Protein AF-A0A2V2X1D8-F1 (afdb_monomer)

Structure (mmCIF, N/CA/C/O backbone):
data_AF-A0A2V2X1D8-F1
#
_entry.id   AF-A0A2V2X1D8-F1
#
loop_
_atom_site.group_PDB
_atom_site.id
_atom_site.type_symbol
_atom_site.label_atom_id
_atom_site.label_alt_id
_atom_site.label_comp_id
_atom_site.label_asym_id
_atom_site.label_entity_id
_atom_site.label_seq_id
_atom_site.pdbx_PDB_ins_code
_atom_site.Cartn_x
_atom_site.Cartn_y
_atom_site.Cartn_z
_atom_site.occupancy
_atom_site.B_iso_or_equiv
_atom_site.auth_seq_id
_atom_site.auth_comp_id
_atom_site.auth_asym_id
_atom_site.auth_atom_id
_atom_site.pdbx_PDB_model_num
ATOM 1 N N . MET A 1 1 ? -21.202 87.136 -20.109 1.00 48.38 1 MET A N 1
ATOM 2 C CA . MET A 1 1 ? -20.493 86.203 -19.208 1.00 48.38 1 MET A CA 1
ATOM 3 C C . MET A 1 1 ? -21.485 85.192 -18.658 1.00 48.38 1 MET A C 1
ATOM 5 O O . MET A 1 1 ? -22.301 85.563 -17.834 1.00 48.38 1 MET A O 1
ATOM 9 N N . LEU A 1 2 ? -21.407 83.950 -19.134 1.00 41.22 2 LEU A N 1
ATOM 10 C CA . LEU A 1 2 ? -21.647 82.702 -18.400 1.00 41.22 2 LEU A CA 1
ATOM 11 C C . LEU A 1 2 ? -20.987 81.616 -19.261 1.00 41.22 2 LEU A C 1
ATOM 13 O O . LEU A 1 2 ? -21.299 81.465 -20.439 1.00 41.22 2 LEU A O 1
ATOM 17 N N . ARG A 1 3 ? -19.941 80.999 -18.708 1.00 51.25 3 ARG A N 1
ATOM 18 C CA . ARG A 1 3 ? -19.055 80.045 -19.381 1.00 51.25 3 ARG A CA 1
ATOM 19 C C . ARG A 1 3 ? -19.768 78.703 -19.524 1.00 51.25 3 ARG A C 1
ATOM 21 O O . ARG A 1 3 ? -20.184 78.140 -18.520 1.00 51.25 3 ARG A O 1
ATOM 28 N N . LEU A 1 4 ? -19.797 78.153 -20.733 1.00 54.22 4 LEU A N 1
ATOM 29 C CA . LEU A 1 4 ? -20.056 76.734 -20.965 1.00 54.22 4 LEU A CA 1
ATOM 30 C C . LEU A 1 4 ? -18.846 76.161 -21.707 1.00 54.22 4 LEU A C 1
ATOM 32 O O . LEU A 1 4 ? -18.678 76.357 -22.907 1.00 54.22 4 LEU A O 1
ATOM 36 N N . LEU A 1 5 ? -17.954 75.515 -20.957 1.00 63.53 5 LEU A N 1
ATOM 37 C CA . LEU A 1 5 ? -16.892 74.681 -21.518 1.00 63.53 5 LEU A CA 1
ATOM 38 C C . LEU A 1 5 ? -17.544 73.434 -22.133 1.00 63.53 5 LEU A C 1
ATOM 40 O O . LEU A 1 5 ? -18.298 72.763 -21.425 1.00 63.53 5 LEU A O 1
ATOM 44 N N . PRO A 1 6 ? -17.242 73.042 -23.382 1.00 58.00 6 PRO A N 1
ATOM 45 C CA . PRO A 1 6 ? -17.546 71.689 -23.808 1.00 58.00 6 PRO A CA 1
ATOM 46 C C . PRO A 1 6 ? -16.611 70.726 -23.065 1.00 58.00 6 PRO A C 1
ATOM 48 O O . PRO A 1 6 ? -15.413 70.638 -23.340 1.00 58.00 6 PRO A O 1
ATOM 51 N N . LEU A 1 7 ? -17.192 70.019 -22.094 1.00 55.94 7 LEU A N 1
ATOM 52 C CA . LEU A 1 7 ? -16.642 68.843 -21.427 1.00 55.94 7 LEU A CA 1
ATOM 53 C C . LEU A 1 7 ? -16.171 67.829 -22.480 1.00 55.94 7 LEU A C 1
ATOM 55 O O . LEU A 1 7 ? -16.967 67.100 -23.067 1.00 55.94 7 LEU A O 1
ATOM 59 N N . ARG A 1 8 ? -14.860 67.759 -22.721 1.00 59.34 8 ARG A N 1
ATOM 60 C CA . ARG A 1 8 ? -14.242 66.613 -23.393 1.00 59.34 8 ARG A CA 1
ATOM 61 C C . ARG A 1 8 ? -14.034 65.521 -22.354 1.00 59.34 8 ARG A C 1
ATOM 63 O O . ARG A 1 8 ? -13.004 65.522 -21.688 1.00 59.34 8 ARG A O 1
ATOM 70 N N . LEU A 1 9 ? -14.990 64.603 -22.207 1.00 55.47 9 LEU A N 1
ATOM 71 C CA . LEU A 1 9 ? -14.806 63.425 -21.358 1.00 55.47 9 LEU A CA 1
ATOM 72 C C . LEU A 1 9 ? -15.257 62.119 -22.034 1.00 55.47 9 LEU A C 1
ATOM 74 O O . LEU A 1 9 ? -16.416 61.937 -22.388 1.00 55.47 9 LEU A O 1
ATOM 78 N N . ALA A 1 10 ? -14.253 61.242 -22.134 1.00 53.41 10 ALA A N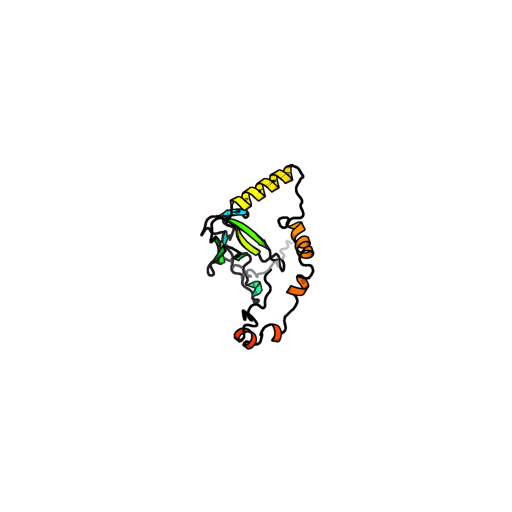 1
ATOM 79 C CA . ALA A 1 10 ? -14.238 59.781 -22.031 1.00 53.41 10 ALA A CA 1
ATOM 80 C C . ALA A 1 10 ? -14.937 58.888 -23.085 1.00 53.41 10 ALA A C 1
ATOM 82 O O . ALA A 1 10 ? -16.123 58.585 -23.034 1.00 53.41 10 ALA A O 1
ATOM 83 N N . SER A 1 11 ? -14.076 58.366 -23.968 1.00 55.25 11 SER A N 1
ATOM 84 C CA . SER A 1 11 ? -13.966 56.971 -24.438 1.00 55.25 11 SER A CA 1
ATOM 85 C C . SER A 1 11 ? -15.239 56.196 -24.819 1.00 55.25 11 SER A C 1
ATOM 87 O O . SER A 1 11 ? -15.861 55.530 -23.993 1.00 55.25 11 SER A O 1
ATOM 89 N N . LYS A 1 12 ? -15.494 56.090 -26.130 1.00 53.03 12 LYS A N 1
ATOM 90 C CA . LYS A 1 12 ? -16.204 54.941 -26.715 1.00 53.03 12 LYS A CA 1
ATOM 91 C C . LYS A 1 12 ? -15.223 53.780 -26.910 1.00 53.03 12 LYS A C 1
ATOM 93 O O . LYS A 1 12 ? -14.702 53.591 -28.001 1.00 53.03 12 LYS A O 1
ATOM 98 N N . VAL A 1 13 ? -14.980 53.003 -25.858 1.00 53.66 13 VAL A N 1
ATOM 99 C CA . VAL A 1 13 ? -14.506 51.615 -25.985 1.00 53.66 13 VAL A CA 1
ATOM 100 C C . VAL A 1 13 ? -15.220 50.790 -24.920 1.00 53.66 13 VAL A C 1
ATOM 102 O O . VAL A 1 13 ? -14.711 50.568 -23.828 1.00 53.66 13 VAL A O 1
ATOM 105 N N . THR A 1 14 ? -16.433 50.347 -25.221 1.00 56.56 14 THR A N 1
ATOM 106 C CA . THR A 1 14 ? -17.149 49.360 -24.410 1.00 56.56 14 THR A CA 1
ATOM 107 C C . THR A 1 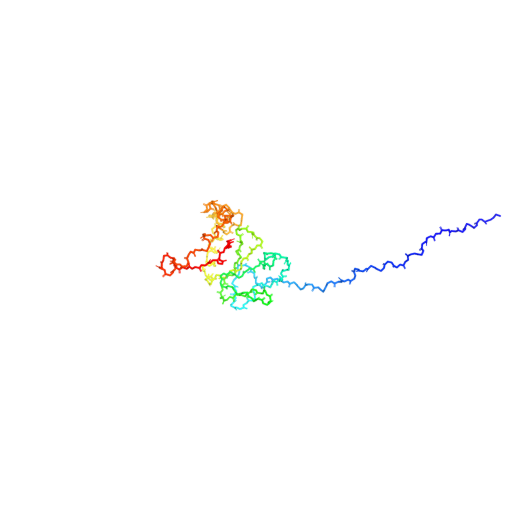14 ? -17.487 48.169 -25.289 1.00 56.56 14 THR A C 1
ATOM 109 O O . THR A 1 14 ? -18.524 48.152 -25.935 1.00 56.56 14 THR A O 1
ATOM 112 N N . ALA A 1 15 ? -16.571 47.197 -25.349 1.00 53.91 15 ALA A N 1
ATOM 113 C CA . ALA A 1 15 ? -16.868 45.763 -25.481 1.00 53.91 15 ALA A CA 1
ATOM 114 C C . ALA A 1 15 ? -15.567 44.955 -25.648 1.00 53.91 15 ALA A C 1
ATOM 116 O O . ALA A 1 15 ? -15.306 44.353 -26.688 1.00 53.91 15 ALA A O 1
ATOM 117 N N . GLY A 1 16 ? -14.735 44.904 -24.606 1.00 54.22 16 GLY A N 1
ATOM 118 C CA . GLY A 1 16 ? -13.797 43.793 -24.463 1.00 54.22 16 GLY A CA 1
ATOM 119 C C . GLY A 1 16 ? -14.585 42.570 -24.006 1.00 54.22 16 GLY A C 1
ATOM 120 O O . GLY A 1 16 ? -14.825 42.415 -22.812 1.00 54.22 16 GLY A O 1
ATOM 121 N N . ASN A 1 17 ? -15.052 41.732 -24.933 1.00 61.94 17 ASN A N 1
ATOM 122 C CA . ASN A 1 17 ? -15.752 40.502 -24.571 1.00 61.94 17 ASN A CA 1
ATOM 123 C C . ASN A 1 17 ? -14.724 39.537 -23.951 1.00 61.94 17 ASN A C 1
ATOM 125 O O . ASN A 1 17 ? -13.873 38.985 -24.653 1.00 61.94 17 ASN A O 1
ATOM 129 N N . ALA A 1 18 ? -14.740 39.381 -22.626 1.00 63.41 18 ALA A N 1
ATOM 130 C CA . ALA A 1 18 ? -13.820 38.492 -21.930 1.00 63.41 18 ALA A CA 1
ATOM 131 C C . ALA A 1 18 ? -14.116 37.035 -22.330 1.00 63.41 18 ALA A C 1
ATOM 133 O O . ALA A 1 18 ? -15.095 36.442 -21.879 1.00 63.41 18 ALA A O 1
ATOM 134 N N . LYS A 1 19 ? -13.247 36.436 -23.155 1.00 60.44 19 LYS A N 1
ATOM 135 C CA . LYS A 1 19 ? -13.288 35.026 -23.604 1.00 60.44 19 LYS A CA 1
ATOM 136 C C . LYS A 1 19 ? -13.023 34.000 -22.478 1.00 60.44 19 LYS A C 1
ATOM 138 O O . LYS A 1 19 ? -12.513 32.917 -22.737 1.00 60.44 19 LYS A O 1
ATOM 143 N N . ASN A 1 20 ? -13.382 34.308 -21.233 1.00 64.44 20 ASN A N 1
ATOM 144 C CA . ASN A 1 20 ? -13.087 33.480 -20.058 1.00 64.44 20 ASN A CA 1
ATOM 145 C C . ASN A 1 20 ? -14.350 32.851 -19.437 1.00 64.44 20 ASN A C 1
ATOM 147 O O . ASN A 1 20 ? -14.352 32.506 -18.261 1.00 64.44 20 ASN A O 1
ATOM 151 N N . GLN A 1 21 ? -15.430 32.683 -20.209 1.00 62.31 21 GLN A N 1
ATOM 152 C CA . GLN A 1 21 ? -16.678 32.059 -19.736 1.00 62.31 21 GLN A CA 1
ATOM 153 C C . GLN A 1 21 ? -16.729 30.529 -19.904 1.00 62.31 21 GLN A C 1
ATOM 155 O O . GLN A 1 21 ? -17.783 29.919 -19.734 1.00 62.31 21 GLN A O 1
ATOM 160 N N . ALA A 1 22 ? -15.606 29.870 -20.195 1.00 64.44 22 ALA A N 1
ATOM 161 C CA . ALA A 1 22 ? -15.547 28.411 -20.182 1.00 64.44 22 ALA A CA 1
ATOM 162 C C . ALA A 1 22 ? -15.456 27.900 -18.732 1.00 64.44 22 ALA A C 1
ATOM 164 O O . ALA A 1 22 ? -14.391 27.535 -18.237 1.00 64.44 22 ALA A O 1
ATOM 165 N N . GLY A 1 23 ? -16.587 27.889 -18.027 1.00 62.34 23 GLY A N 1
ATOM 166 C CA . GLY A 1 23 ? -16.701 27.181 -16.758 1.00 62.34 23 GLY A CA 1
ATOM 167 C C . GLY A 1 23 ? -16.513 25.682 -16.985 1.00 62.34 23 GLY A C 1
ATOM 168 O O . GLY A 1 23 ? -17.197 25.078 -17.810 1.00 62.34 23 GLY A O 1
ATOM 169 N N . HIS A 1 24 ? -15.595 25.048 -16.257 1.00 67.62 24 H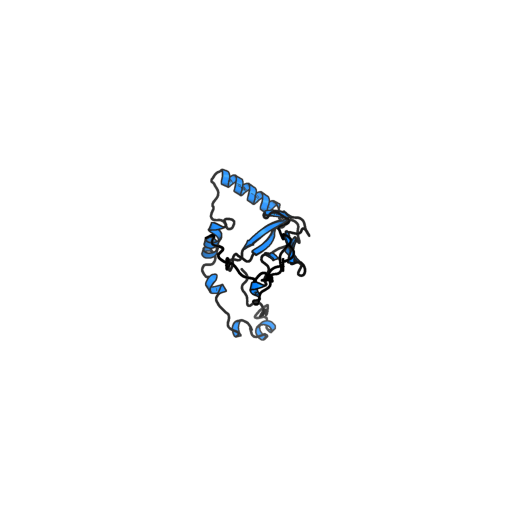IS A N 1
ATOM 170 C CA . HIS A 1 24 ? -15.547 23.590 -16.250 1.00 67.62 24 HIS A CA 1
ATOM 171 C C . HIS A 1 24 ? -16.751 23.033 -15.476 1.00 67.62 24 HIS A C 1
ATOM 173 O O . HIS A 1 24 ? -17.077 23.557 -14.405 1.00 67.62 24 HIS A O 1
ATOM 179 N N . PRO A 1 25 ? -17.384 21.941 -15.949 1.00 73.81 25 PRO A N 1
ATOM 180 C CA . PRO A 1 25 ? -18.438 21.282 -15.192 1.00 73.81 25 PRO A CA 1
ATOM 181 C C . PRO A 1 25 ? -17.921 20.921 -13.796 1.00 73.81 25 PRO A C 1
ATOM 183 O O . PRO A 1 25 ? -16.785 20.451 -13.643 1.00 73.81 25 PRO A O 1
ATOM 186 N N . ARG A 1 26 ? -18.752 21.160 -12.769 1.00 75.06 26 ARG A N 1
ATOM 187 C CA . ARG A 1 26 ? -18.385 20.926 -11.366 1.00 75.06 26 ARG A CA 1
ATOM 188 C C . ARG A 1 26 ? -17.847 19.506 -11.204 1.00 75.06 26 ARG A C 1
ATOM 190 O O . ARG A 1 26 ? -18.534 18.506 -11.415 1.00 75.06 26 ARG A O 1
ATOM 197 N N . ARG A 1 27 ? -16.573 19.419 -10.835 1.00 81.50 27 ARG A N 1
ATOM 198 C CA . ARG A 1 27 ? -15.870 18.155 -10.626 1.00 81.50 27 ARG A CA 1
ATOM 199 C C . ARG A 1 27 ? -16.468 17.457 -9.394 1.00 81.50 27 ARG A C 1
ATOM 201 O O . ARG A 1 27 ? -16.299 17.943 -8.286 1.00 81.50 27 ARG A O 1
ATOM 208 N N . LYS A 1 28 ? -17.115 16.294 -9.576 1.00 86.81 28 LYS A N 1
ATOM 209 C CA . LYS A 1 28 ? -17.645 15.461 -8.467 1.00 86.81 28 LYS A CA 1
ATOM 210 C C . LYS A 1 28 ? -16.573 15.139 -7.411 1.00 86.81 28 LYS A C 1
ATOM 212 O O . LYS A 1 28 ? -15.459 14.761 -7.772 1.00 86.81 28 LYS A O 1
ATOM 217 N N . ALA A 1 29 ? -16.869 15.240 -6.122 1.00 88.00 29 ALA A N 1
ATOM 218 C CA . ALA A 1 29 ? -15.914 14.818 -5.098 1.00 88.00 29 ALA A CA 1
ATOM 219 C C . ALA A 1 29 ? -15.652 13.303 -5.218 1.00 88.00 29 ALA A C 1
ATOM 221 O O . ALA A 1 29 ? -16.592 12.525 -5.334 1.00 88.00 29 ALA A O 1
ATOM 222 N N . LYS A 1 30 ? -14.378 12.891 -5.242 1.00 92.69 30 LYS A N 1
ATOM 223 C CA . LYS A 1 30 ? -13.976 11.476 -5.271 1.00 92.69 30 LYS A CA 1
ATOM 224 C C . LYS A 1 30 ? -13.294 11.133 -3.951 1.00 92.69 30 LYS A C 1
ATOM 226 O O . LYS A 1 30 ? -12.109 11.417 -3.755 1.00 92.69 30 LYS A O 1
ATOM 231 N N . LEU A 1 31 ? -14.071 10.603 -3.016 1.00 92.69 31 LEU A N 1
ATOM 232 C CA . LEU A 1 31 ? -13.685 10.434 -1.616 1.00 92.69 31 LEU A CA 1
ATOM 233 C C . LEU A 1 31 ? -13.412 8.964 -1.289 1.00 92.69 31 LEU A C 1
ATOM 235 O O . LEU A 1 31 ? -13.572 8.079 -2.131 1.00 92.69 31 LEU A O 1
ATOM 239 N N . PHE A 1 32 ? -12.908 8.730 -0.082 1.00 96.81 32 PHE A N 1
ATOM 240 C CA . PHE A 1 32 ? -12.995 7.402 0.506 1.00 96.81 32 PHE A CA 1
ATOM 241 C C . PHE A 1 32 ? -14.454 7.123 0.861 1.00 96.81 32 PHE A C 1
ATOM 243 O O . PHE A 1 32 ? -15.150 8.020 1.332 1.00 96.81 32 PHE A O 1
ATOM 250 N N . HIS A 1 33 ? -14.897 5.897 0.619 1.00 96.19 33 HIS A N 1
ATOM 251 C CA . HIS A 1 33 ? -16.222 5.440 1.046 1.00 96.19 33 HIS A CA 1
ATOM 252 C C . HIS A 1 33 ? -16.173 4.758 2.418 1.00 96.19 33 HIS A C 1
ATOM 254 O O . HIS A 1 33 ? -17.205 4.586 3.052 1.00 96.19 33 HIS A O 1
ATOM 260 N N . VAL A 1 34 ? -14.967 4.416 2.877 1.00 95.62 34 VAL A N 1
ATOM 261 C CA . VAL A 1 34 ? -14.687 3.720 4.135 1.00 95.62 34 VAL A CA 1
ATOM 262 C C . VAL A 1 34 ? -13.613 4.468 4.919 1.00 95.62 34 VAL A C 1
ATOM 264 O O . VAL A 1 34 ? -12.763 5.147 4.338 1.00 95.62 34 VAL A O 1
ATOM 267 N N . ILE A 1 35 ? -13.624 4.337 6.243 1.00 95.50 35 ILE A N 1
ATOM 268 C CA . ILE A 1 35 ? -12.625 4.969 7.107 1.00 95.50 35 ILE A CA 1
ATOM 269 C C . ILE A 1 35 ? -11.350 4.101 7.106 1.00 95.50 35 ILE A C 1
ATOM 271 O O . ILE A 1 35 ? -11.419 2.901 7.368 1.00 95.50 35 ILE A O 1
ATOM 275 N N . PRO A 1 36 ? -10.158 4.652 6.821 1.00 94.12 36 PRO A N 1
ATOM 276 C CA . PRO A 1 36 ? -8.911 3.906 6.978 1.00 94.12 36 PRO A CA 1
ATOM 277 C C . PRO A 1 36 ? -8.750 3.352 8.398 1.00 94.12 36 PRO A C 1
ATOM 279 O O . PRO A 1 36 ? -8.952 4.062 9.378 1.00 94.12 36 PRO A O 1
ATOM 282 N N . GLY A 1 37 ? -8.387 2.075 8.510 1.00 93.31 37 GLY A N 1
ATOM 283 C CA . GLY A 1 37 ? -8.269 1.365 9.783 1.00 93.31 37 GLY A CA 1
ATOM 284 C C . GLY A 1 37 ? -9.552 0.682 10.264 1.00 93.31 37 GLY A C 1
ATOM 285 O O . GLY A 1 37 ? -9.510 0.028 11.308 1.00 93.31 37 GLY A O 1
ATOM 286 N N . THR A 1 38 ? -10.670 0.775 9.533 1.00 94.81 38 THR A N 1
ATOM 287 C CA . THR A 1 38 ? -11.894 0.027 9.860 1.00 94.81 38 THR A CA 1
ATOM 288 C C . THR A 1 38 ? -12.035 -1.253 9.032 1.00 94.81 38 THR A C 1
ATOM 290 O O . THR A 1 38 ? -11.498 -1.340 7.921 1.00 94.81 38 THR A O 1
ATOM 293 N N . PRO A 1 39 ? -12.754 -2.267 9.552 1.00 96.69 39 PRO A N 1
ATOM 294 C CA . PRO A 1 39 ? -13.154 -3.418 8.761 1.00 96.69 39 PRO A CA 1
ATOM 295 C C . PRO A 1 39 ? -14.025 -3.010 7.569 1.00 96.69 39 PRO A C 1
ATOM 297 O O . PRO A 1 39 ? -14.869 -2.127 7.695 1.00 96.69 39 PRO A O 1
ATOM 300 N N . VAL A 1 40 ? -13.833 -3.685 6.442 1.00 97.44 40 VAL A N 1
ATOM 301 C CA . VAL A 1 40 ? -14.564 -3.510 5.185 1.00 97.44 40 VAL A CA 1
ATOM 302 C C . VAL A 1 40 ? -15.069 -4.856 4.685 1.00 97.44 40 VAL A C 1
ATOM 304 O O . VAL A 1 40 ? -14.512 -5.914 5.010 1.00 97.44 40 VAL A O 1
ATOM 307 N N . THR A 1 41 ? 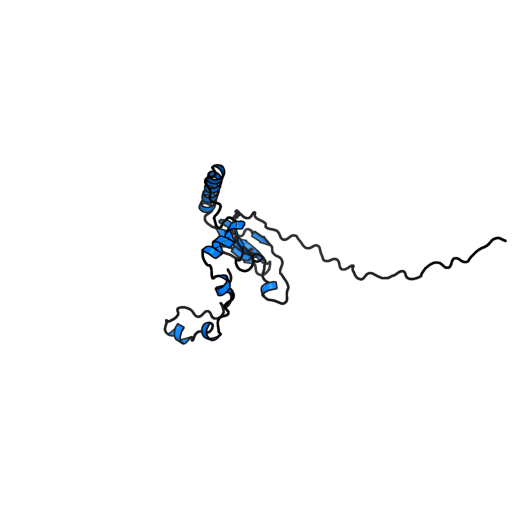-16.138 -4.820 3.903 1.00 96.56 41 THR A N 1
ATOM 308 C CA . THR A 1 41 ? -16.735 -6.000 3.274 1.00 96.56 41 THR A CA 1
ATOM 309 C C . THR A 1 41 ? -16.155 -6.250 1.875 1.00 96.56 41 THR A C 1
ATOM 311 O O . THR A 1 41 ? -15.650 -5.324 1.236 1.00 96.56 41 THR A O 1
ATOM 314 N N . PRO A 1 42 ? -16.182 -7.498 1.367 1.00 95.00 42 PRO A N 1
ATOM 315 C CA . PRO A 1 42 ? -15.786 -7.774 -0.011 1.00 95.00 42 PRO A CA 1
ATOM 316 C C . PRO A 1 42 ? -16.646 -6.972 -0.991 1.00 95.00 42 PRO A C 1
ATOM 318 O O . PRO A 1 42 ? -17.831 -6.767 -0.750 1.00 95.00 42 PRO A O 1
ATOM 321 N N . MET A 1 43 ? -16.062 -6.556 -2.115 1.00 93.44 43 MET A N 1
ATOM 322 C CA . MET A 1 43 ? -16.700 -5.731 -3.154 1.00 93.44 43 MET A CA 1
ATOM 323 C C . MET A 1 43 ? -17.114 -4.320 -2.716 1.00 93.44 43 MET A C 1
ATOM 325 O O . MET A 1 43 ? -17.598 -3.546 -3.544 1.00 93.44 43 MET A O 1
ATOM 329 N N . GLU A 1 44 ? -16.883 -3.938 -1.461 1.00 94.56 44 GLU A N 1
ATOM 330 C CA . GLU A 1 44 ? -17.102 -2.572 -1.008 1.00 94.56 44 GLU A CA 1
ATOM 331 C C . GLU A 1 44 ? -16.122 -1.623 -1.703 1.00 94.56 44 GLU A C 1
ATOM 333 O O . GLU A 1 44 ? -14.931 -1.921 -1.871 1.00 94.56 44 GLU A O 1
ATOM 338 N N . LYS A 1 45 ? -16.631 -0.467 -2.139 1.00 97.31 45 LYS A N 1
ATOM 339 C CA . LYS A 1 45 ? -15.789 0.599 -2.679 1.00 97.31 45 LYS A CA 1
ATOM 340 C C . LYS A 1 45 ? -14.898 1.114 -1.558 1.00 97.31 45 LYS A C 1
ATOM 342 O O . LYS A 1 45 ? -15.391 1.539 -0.526 1.00 97.31 45 LYS A O 1
ATOM 347 N N . LEU A 1 46 ? -13.594 1.143 -1.784 1.00 97.19 46 LEU A N 1
ATOM 348 C CA . LEU A 1 46 ? -12.639 1.738 -0.854 1.00 97.19 46 LEU A CA 1
ATOM 349 C C . LEU A 1 46 ? -12.427 3.210 -1.200 1.00 97.19 46 LEU A C 1
ATOM 351 O O . LEU A 1 46 ? -12.685 4.110 -0.398 1.00 97.19 46 LEU A O 1
ATOM 355 N N . LYS A 1 47 ? -11.991 3.462 -2.438 1.00 97.50 47 LYS A N 1
ATOM 356 C CA . LYS A 1 47 ? -11.601 4.792 -2.907 1.00 97.50 47 LYS A CA 1
ATOM 357 C C . LYS A 1 47 ? -11.902 4.968 -4.384 1.00 97.50 47 LYS A C 1
ATOM 359 O O . LYS A 1 47 ? -11.382 4.230 -5.219 1.00 97.50 47 LYS A O 1
ATOM 364 N N . GLU A 1 48 ? -12.664 6.005 -4.711 1.00 96.12 48 GLU A N 1
ATOM 365 C CA . GLU A 1 48 ? -12.794 6.485 -6.085 1.00 96.12 48 GLU A CA 1
ATOM 366 C C . GLU A 1 48 ? -11.644 7.447 -6.419 1.00 96.12 48 GLU A C 1
ATOM 368 O O . GLU A 1 48 ? -11.295 8.327 -5.625 1.00 96.12 48 GLU A O 1
ATOM 373 N N . GLN A 1 49 ? -11.048 7.308 -7.607 1.00 93.69 49 GLN A N 1
ATOM 374 C CA . GLN A 1 49 ? -9.905 8.130 -8.021 1.00 93.69 49 GLN A CA 1
ATOM 375 C C . GLN A 1 49 ? -10.137 8.850 -9.339 1.00 93.69 49 GLN A C 1
ATOM 377 O O . GLN A 1 49 ? -10.938 8.447 -10.184 1.00 93.69 49 GLN A O 1
ATOM 382 N N . ARG A 1 50 ? -9.435 9.967 -9.526 1.00 90.06 50 ARG A N 1
ATOM 383 C CA . ARG A 1 50 ? -9.417 10.693 -10.797 1.00 90.06 50 ARG A CA 1
ATOM 384 C C . ARG A 1 50 ? -8.263 10.176 -11.642 1.00 90.06 50 ARG A C 1
ATOM 386 O O . ARG A 1 50 ? -7.148 10.054 -11.145 1.00 90.06 50 ARG A O 1
ATOM 393 N N . ARG A 1 51 ? -8.535 9.934 -12.925 1.00 89.50 51 ARG A N 1
ATOM 394 C CA . ARG A 1 51 ? -7.478 9.695 -13.908 1.00 89.50 51 ARG A CA 1
ATOM 395 C C . ARG A 1 51 ? -6.556 10.909 -13.928 1.00 89.50 51 ARG A C 1
ATOM 397 O O . ARG A 1 51 ? -7.036 12.042 -14.016 1.00 89.50 51 ARG A O 1
ATOM 404 N N . ARG A 1 52 ? -5.256 10.659 -13.819 1.00 88.62 52 ARG A N 1
ATOM 405 C CA . ARG A 1 52 ? -4.232 11.683 -13.995 1.00 88.62 52 ARG A CA 1
ATOM 406 C C . ARG A 1 52 ? -3.796 11.676 -15.455 1.00 88.62 52 ARG A C 1
ATOM 408 O O . ARG A 1 52 ? -3.587 10.614 -16.041 1.00 88.62 52 A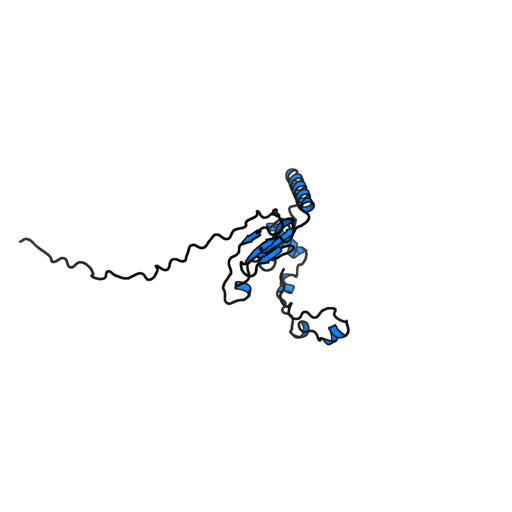RG A O 1
ATOM 415 N N . TYR A 1 53 ? -3.694 12.865 -16.030 1.00 82.75 53 TYR A N 1
ATOM 416 C CA . TYR A 1 53 ? -3.178 13.071 -17.375 1.00 82.75 53 TYR A CA 1
ATOM 417 C C . TYR A 1 53 ? -1.837 13.783 -17.253 1.00 82.75 53 TYR A C 1
ATOM 419 O O . TYR A 1 53 ? -1.701 14.714 -16.462 1.00 82.75 53 TYR A O 1
ATOM 427 N N . GLY A 1 54 ? -0.856 13.327 -18.016 1.00 77.81 54 GLY A N 1
ATOM 428 C CA . GLY A 1 54 ? 0.477 13.904 -18.058 1.00 77.81 54 GLY A CA 1
ATOM 429 C C . GLY A 1 54 ? 1.316 13.194 -19.112 1.00 77.81 54 GLY A C 1
ATOM 430 O O . GLY A 1 54 ? 0.927 12.126 -19.594 1.00 77.81 54 GLY A O 1
ATOM 431 N N . GLN A 1 55 ? 2.422 13.820 -19.508 1.00 76.94 55 GLN A N 1
ATOM 432 C CA . GLN A 1 55 ? 3.299 13.293 -20.556 1.00 76.94 55 GLN A CA 1
ATOM 433 C C . GLN A 1 55 ? 4.056 12.046 -20.070 1.00 76.94 55 GLN A C 1
ATOM 435 O O . GLN A 1 55 ? 4.111 11.042 -20.777 1.00 76.94 55 GLN A O 1
ATOM 440 N N . ASP A 1 56 ? 4.527 12.052 -18.819 1.00 80.81 56 ASP A N 1
ATOM 441 C CA . ASP A 1 56 ? 5.307 10.947 -18.259 1.00 80.81 56 ASP A CA 1
ATOM 442 C C . ASP A 1 56 ? 4.444 9.800 -17.732 1.00 80.81 56 ASP A C 1
ATOM 444 O O . ASP A 1 56 ? 3.427 10.017 -17.066 1.00 80.81 56 ASP A O 1
ATOM 448 N N . ARG A 1 57 ? 4.915 8.553 -17.893 1.00 74.69 57 ARG A N 1
ATOM 449 C CA . ARG A 1 57 ? 4.248 7.356 -17.339 1.00 74.69 57 ARG A CA 1
ATOM 450 C C . ARG A 1 57 ? 3.963 7.494 -15.842 1.00 74.69 57 ARG A C 1
ATOM 452 O O . ARG A 1 57 ? 2.880 7.127 -15.404 1.00 74.69 57 ARG A O 1
ATOM 459 N N . HIS A 1 58 ? 4.903 8.052 -15.078 1.00 76.69 58 HIS A N 1
ATOM 460 C CA . HIS A 1 58 ? 4.761 8.235 -13.632 1.00 76.69 58 HIS A CA 1
ATOM 461 C C . HIS A 1 58 ? 3.691 9.271 -13.284 1.00 76.69 58 HIS A C 1
ATOM 463 O O . HIS A 1 58 ? 2.881 9.033 -12.396 1.00 76.69 58 HIS A O 1
ATOM 469 N N . SER A 1 59 ? 3.612 10.367 -14.043 1.00 75.94 59 SER A N 1
ATOM 470 C CA . SER A 1 59 ? 2.597 11.411 -13.842 1.00 75.94 59 SER A CA 1
ATOM 471 C C . SER A 1 59 ? 1.159 10.911 -14.048 1.00 75.94 59 SER A C 1
ATOM 473 O O . SER A 1 59 ? 0.219 11.449 -13.461 1.00 75.94 59 SER A O 1
ATOM 475 N N . ARG A 1 60 ? 0.991 9.842 -14.840 1.00 83.75 60 ARG A N 1
ATOM 476 C CA . ARG A 1 60 ? -0.294 9.185 -15.122 1.00 83.75 60 ARG A CA 1
ATOM 477 C C . ARG A 1 60 ? -0.688 8.133 -14.082 1.00 83.75 60 ARG A C 1
ATOM 479 O O . ARG A 1 60 ? -1.816 7.642 -14.131 1.00 83.75 60 ARG A O 1
ATOM 486 N N . LEU A 1 61 ? 0.213 7.755 -13.171 1.00 88.31 61 LEU A N 1
ATOM 487 C CA . LEU A 1 61 ? -0.076 6.727 -12.171 1.00 88.31 61 LEU A CA 1
ATOM 488 C C . LEU A 1 61 ? -1.124 7.231 -11.167 1.00 88.31 61 LEU A C 1
ATOM 490 O O . LEU A 1 61 ? -1.094 8.404 -10.784 1.00 88.31 61 LEU A O 1
ATOM 494 N N . PRO A 1 62 ? -2.056 6.365 -10.734 1.00 92.38 62 PRO A N 1
ATOM 495 C CA . PRO A 1 62 ? -3.021 6.727 -9.708 1.00 92.38 62 PRO A CA 1
ATOM 496 C C . PRO A 1 62 ? -2.320 6.999 -8.374 1.00 92.38 62 PRO A C 1
ATOM 498 O O . PRO A 1 62 ? -1.215 6.517 -8.115 1.00 92.38 62 PRO A O 1
ATOM 501 N N . GLU A 1 63 ? -2.990 7.779 -7.532 1.00 92.50 63 GLU A N 1
ATOM 502 C CA . GLU A 1 63 ? -2.501 8.139 -6.199 1.00 92.50 63 GLU A CA 1
ATOM 503 C C . GLU A 1 63 ? -2.494 6.929 -5.266 1.00 92.50 63 GLU A C 1
ATOM 505 O O . GLU A 1 63 ? -1.502 6.675 -4.588 1.00 92.50 63 GLU A O 1
ATOM 510 N N . TYR A 1 64 ? -3.579 6.154 -5.311 1.00 96.44 64 TYR A N 1
ATOM 511 C CA . TYR A 1 64 ? -3.739 4.904 -4.588 1.00 96.44 64 TYR A CA 1
ATOM 512 C C . TYR A 1 64 ? -3.699 3.736 -5.572 1.00 96.44 64 TYR A C 1
ATOM 514 O O . TYR A 1 64 ? -4.462 3.675 -6.540 1.00 96.44 64 TYR A O 1
ATOM 522 N N . ARG A 1 65 ? -2.810 2.784 -5.329 1.00 95.44 65 ARG A N 1
ATOM 523 C CA . ARG A 1 65 ? -2.679 1.553 -6.109 1.00 95.44 65 ARG A CA 1
ATOM 524 C C . ARG A 1 65 ? -3.292 0.371 -5.354 1.00 95.44 65 ARG A C 1
ATOM 526 O O . ARG A 1 65 ? -3.393 0.422 -4.126 1.00 95.44 65 ARG A O 1
ATOM 533 N N . PRO A 1 66 ? -3.714 -0.686 -6.066 1.00 97.50 66 PRO A N 1
ATOM 534 C CA . PRO A 1 66 ? -4.134 -1.916 -5.411 1.00 97.50 66 PRO A CA 1
ATOM 535 C C . PRO A 1 66 ? -2.923 -2.549 -4.720 1.00 97.50 66 PRO A C 1
ATOM 537 O O . PRO A 1 66 ? -1.894 -2.775 -5.357 1.00 97.50 66 PRO A O 1
ATOM 540 N N . GLY A 1 67 ? -3.027 -2.772 -3.416 1.00 97.00 67 GLY A N 1
ATOM 541 C CA . GLY A 1 67 ? -2.099 -3.600 -2.659 1.00 97.00 67 GLY A CA 1
ATOM 542 C C . GLY A 1 67 ? -2.702 -4.977 -2.379 1.00 97.00 67 GLY A C 1
ATOM 543 O O . GLY A 1 67 ? -3.524 -5.481 -3.148 1.00 97.00 67 GLY A O 1
ATOM 544 N N . LYS A 1 68 ? -2.299 -5.600 -1.269 1.00 97.19 68 LYS A N 1
ATOM 545 C CA . LYS A 1 68 ? -2.795 -6.924 -0.873 1.00 97.19 68 LYS A CA 1
ATOM 546 C C . LYS A 1 68 ? -4.309 -6.910 -0.674 1.00 97.19 68 LYS A C 1
ATOM 548 O O . LYS A 1 68 ? -4.844 -6.036 0.004 1.00 97.19 68 LYS A O 1
ATOM 553 N N . ASN A 1 69 ? -4.979 -7.907 -1.248 1.00 97.81 69 ASN A N 1
ATOM 554 C CA . ASN A 1 69 ? -6.424 -8.108 -1.159 1.00 97.81 69 ASN A CA 1
ATOM 555 C C . ASN A 1 69 ? -7.277 -6.920 -1.650 1.00 97.81 69 ASN A C 1
ATOM 557 O O . ASN A 1 69 ? -8.431 -6.762 -1.235 1.00 97.81 69 ASN A O 1
ATOM 561 N N . VAL A 1 70 ? -6.759 -6.119 -2.582 1.00 98.12 70 VAL A N 1
ATOM 562 C CA . VAL A 1 70 ? -7.485 -5.005 -3.204 1.00 98.12 70 VAL A CA 1
ATOM 563 C C . VAL A 1 70 ? -7.455 -5.142 -4.722 1.00 98.12 70 VAL A C 1
ATOM 565 O O . VAL A 1 70 ? -6.422 -5.430 -5.318 1.00 98.12 70 VAL A O 1
ATOM 568 N N . ARG A 1 71 ? -8.596 -4.892 -5.367 1.00 97.19 71 ARG A N 1
ATOM 569 C CA . ARG A 1 71 ? -8.736 -4.864 -6.827 1.00 97.19 71 ARG A CA 1
ATOM 570 C C . ARG A 1 71 ? -8.966 -3.435 -7.304 1.00 97.19 71 ARG A C 1
ATOM 572 O O . ARG A 1 71 ? -9.777 -2.713 -6.732 1.00 97.19 71 ARG A O 1
ATOM 579 N N . LEU A 1 72 ? -8.295 -3.044 -8.385 1.00 96.75 72 LEU A N 1
ATOM 580 C CA . LEU A 1 72 ? -8.550 -1.790 -9.094 1.00 96.75 72 LEU A CA 1
ATOM 581 C C . LEU A 1 72 ? -9.436 -2.059 -10.311 1.00 96.75 72 LEU A C 1
ATOM 583 O O . LEU A 1 72 ? -9.104 -2.911 -11.131 1.00 96.75 72 LEU A O 1
ATOM 587 N N . ASP A 1 73 ? -10.519 -1.302 -10.460 1.00 95.50 73 ASP A N 1
ATOM 588 C CA . ASP A 1 73 ? -11.246 -1.237 -11.728 1.00 95.50 73 ASP A CA 1
ATOM 589 C C . ASP A 1 73 ? -10.494 -0.307 -12.705 1.00 95.50 73 ASP A C 1
ATOM 591 O O . ASP A 1 73 ? -10.393 0.897 -12.434 1.00 95.50 73 ASP A O 1
ATOM 595 N N . PRO A 1 74 ? -9.970 -0.816 -13.838 1.00 91.38 74 PRO A N 1
ATOM 596 C CA . PRO A 1 74 ? -9.188 -0.021 -14.787 1.00 91.38 74 PRO A CA 1
ATOM 597 C C . PRO A 1 74 ? -10.012 1.079 -15.472 1.00 91.38 74 PRO A C 1
ATOM 599 O O . PRO A 1 74 ? -9.461 2.085 -15.925 1.00 91.38 74 PRO A O 1
ATOM 602 N N . ASN A 1 75 ? -11.338 0.932 -15.529 1.00 90.75 75 ASN A N 1
ATOM 603 C CA . ASN A 1 75 ? -12.205 1.912 -16.169 1.00 90.75 75 ASN A CA 1
ATOM 604 C C . ASN A 1 75 ? -12.457 3.097 -15.237 1.00 90.75 75 ASN A C 1
ATOM 606 O O . ASN A 1 75 ? -12.179 4.247 -15.594 1.00 90.75 75 ASN A O 1
ATOM 610 N N . THR A 1 76 ? -12.928 2.838 -14.020 1.00 90.81 76 THR A N 1
ATOM 611 C CA . THR A 1 76 ? -13.298 3.912 -13.084 1.00 90.81 76 THR A CA 1
ATOM 612 C C . THR A 1 76 ? -12.149 4.391 -12.194 1.00 90.81 76 THR A C 1
ATOM 614 O O . THR A 1 76 ? -12.260 5.466 -11.596 1.00 90.81 76 THR A O 1
ATOM 617 N N . PHE A 1 77 ? -11.040 3.641 -12.141 1.00 93.81 77 PHE A N 1
ATOM 618 C CA . PHE A 1 77 ? -9.952 3.789 -11.166 1.00 93.81 77 PHE A CA 1
ATOM 619 C C . PHE A 1 77 ? -10.444 3.701 -9.710 1.00 93.81 77 PHE A C 1
ATOM 621 O O . PHE A 1 77 ? -9.862 4.290 -8.796 1.00 93.81 77 PHE A O 1
ATOM 628 N N . THR A 1 78 ? -11.540 2.973 -9.494 1.00 96.56 78 THR A N 1
ATOM 629 C CA . THR A 1 78 ? -12.092 2.702 -8.166 1.00 96.56 78 THR A CA 1
ATOM 630 C C . THR A 1 78 ? -11.414 1.474 -7.574 1.00 96.56 78 THR A C 1
ATOM 632 O O . THR A 1 78 ? -11.259 0.459 -8.255 1.00 96.56 78 THR A O 1
ATOM 635 N N . LEU A 1 79 ? -10.997 1.572 -6.315 1.00 97.88 79 LEU A N 1
ATOM 636 C CA . LEU A 1 79 ? -10.439 0.460 -5.551 1.00 97.88 79 LEU A CA 1
ATOM 637 C C . LEU A 1 79 ? -11.555 -0.254 -4.793 1.00 97.88 79 LEU A C 1
ATOM 639 O O . LEU A 1 79 ? -12.376 0.405 -4.157 1.00 97.88 79 LEU A O 1
ATOM 643 N N . TYR A 1 80 ? -11.549 -1.581 -4.844 1.00 98.00 80 TYR A N 1
ATOM 644 C CA . TYR A 1 80 ? -12.503 -2.463 -4.180 1.00 98.00 80 TYR A CA 1
ATOM 645 C C . TYR A 1 80 ? -11.766 -3.459 -3.290 1.00 98.00 80 TYR A C 1
ATOM 647 O O . TYR A 1 80 ? -10.716 -3.978 -3.683 1.00 98.00 80 TYR A O 1
ATOM 655 N N . ALA A 1 81 ? -12.327 -3.773 -2.125 1.00 97.75 81 ALA A N 1
ATOM 656 C CA . ALA A 1 81 ? -11.833 -4.883 -1.318 1.00 97.75 81 ALA A CA 1
ATOM 657 C C . ALA A 1 81 ? -12.143 -6.220 -2.005 1.00 97.75 81 ALA A C 1
ATOM 659 O O . ALA A 1 81 ? -13.252 -6.440 -2.492 1.00 97.75 81 ALA A O 1
ATOM 660 N N . THR A 1 82 ? -11.168 -7.126 -2.040 1.00 97.69 82 THR A N 1
ATOM 661 C CA . THR A 1 82 ? -11.393 -8.506 -2.513 1.00 97.69 82 THR A CA 1
ATOM 662 C C . THR A 1 82 ? -11.837 -9.427 -1.383 1.00 97.69 82 THR A C 1
ATOM 664 O O . THR A 1 82 ? -12.627 -10.337 -1.610 1.00 97.69 82 THR A O 1
ATOM 667 N N . THR A 1 83 ? -11.385 -9.160 -0.157 1.00 97.25 83 THR A N 1
ATOM 668 C CA . THR A 1 83 ? -11.698 -9.943 1.040 1.00 97.25 83 THR A CA 1
ATOM 669 C C . THR A 1 83 ? -12.321 -9.061 2.115 1.00 97.25 83 THR A C 1
ATOM 671 O O . THR A 1 83 ? -12.148 -7.843 2.118 1.00 97.25 83 THR A O 1
ATOM 674 N N . LYS A 1 84 ? -13.016 -9.685 3.070 1.00 97.75 84 LYS A N 1
ATOM 675 C CA . LYS A 1 84 ? -13.432 -9.020 4.306 1.00 97.75 84 LYS A CA 1
ATOM 676 C C . LYS A 1 84 ? -12.195 -8.830 5.182 1.00 97.75 84 LYS A C 1
ATOM 678 O O . LYS A 1 84 ? -11.447 -9.786 5.362 1.00 97.75 84 LYS A O 1
ATOM 683 N N . GLY A 1 85 ? -11.969 -7.636 5.714 1.00 97.56 85 GLY A N 1
ATOM 684 C CA . GLY A 1 85 ? -10.754 -7.365 6.486 1.00 97.56 85 GLY A CA 1
ATOM 685 C C . GLY A 1 85 ? -10.604 -5.905 6.873 1.00 97.56 85 GLY A C 1
ATOM 686 O O . GLY A 1 85 ? -11.491 -5.112 6.594 1.00 97.56 85 GLY A O 1
ATOM 687 N N . VAL A 1 86 ? -9.499 -5.532 7.513 1.00 97.81 86 VAL A N 1
ATOM 688 C CA . VAL A 1 86 ? -9.224 -4.138 7.899 1.00 97.81 86 VAL A CA 1
ATOM 689 C C . VAL A 1 86 ? -8.427 -3.435 6.809 1.00 97.81 86 VAL A C 1
ATOM 691 O O . VAL A 1 86 ? -7.351 -3.904 6.446 1.00 97.81 86 VAL A O 1
ATOM 694 N N . MET A 1 87 ? -8.929 -2.301 6.312 1.00 97.56 87 MET A N 1
ATOM 695 C CA . MET A 1 87 ? -8.213 -1.505 5.312 1.00 97.56 87 MET A CA 1
ATOM 696 C C . MET A 1 87 ? -7.079 -0.695 5.956 1.00 97.56 87 MET A C 1
ATOM 698 O O . MET A 1 87 ? -7.304 0.030 6.925 1.00 97.56 87 MET A O 1
ATOM 702 N N . THR A 1 88 ? -5.884 -0.736 5.377 1.00 96.38 88 THR A N 1
ATOM 703 C CA . THR A 1 88 ? -4.725 0.083 5.755 1.00 96.38 88 THR A CA 1
ATOM 704 C C . THR A 1 88 ? -4.146 0.809 4.540 1.00 96.38 88 THR A C 1
ATO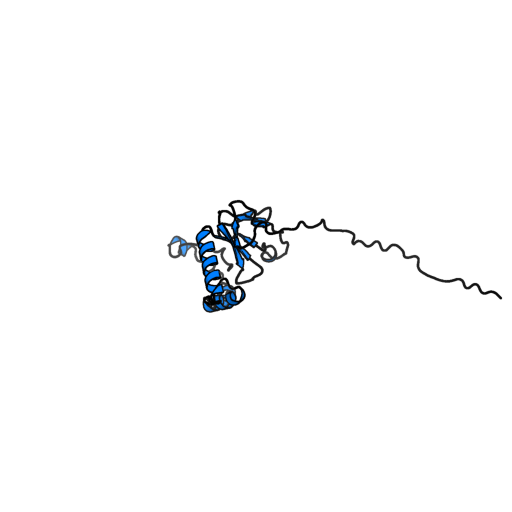M 706 O O . THR A 1 88 ? -4.414 0.465 3.386 1.00 96.38 88 THR A O 1
ATOM 709 N N . ILE A 1 89 ? -3.374 1.865 4.802 1.00 96.56 89 ILE A N 1
ATOM 710 C CA . ILE A 1 89 ? -2.688 2.649 3.775 1.00 96.56 89 ILE A CA 1
ATOM 711 C C . ILE A 1 89 ? -1.192 2.413 3.936 1.00 96.56 89 ILE A C 1
ATOM 713 O O . ILE A 1 89 ? -0.632 2.697 4.994 1.00 96.56 89 ILE A O 1
ATOM 717 N N . ARG A 1 90 ? -0.542 1.926 2.880 1.00 94.75 90 ARG A N 1
ATOM 718 C CA . ARG A 1 90 ? 0.916 1.834 2.810 1.00 94.75 90 ARG A CA 1
ATOM 719 C C . ARG A 1 90 ? 1.447 2.923 1.895 1.00 94.75 90 ARG A C 1
ATOM 721 O O . ARG A 1 90 ? 1.054 3.017 0.739 1.00 94.75 90 ARG A O 1
ATOM 728 N N . GLU A 1 91 ? 2.344 3.745 2.407 1.00 94.50 91 GLU A N 1
ATOM 729 C CA . GLU A 1 91 ? 3.055 4.749 1.616 1.00 94.50 91 GLU A CA 1
ATOM 730 C C . GLU A 1 91 ? 4.335 4.165 1.022 1.00 94.50 91 GLU A C 1
ATOM 732 O O . GLU A 1 91 ? 4.979 3.327 1.661 1.00 94.50 91 GLU A O 1
ATOM 737 N N . SER A 1 92 ? 4.679 4.614 -0.188 1.00 93.81 92 SER A N 1
ATOM 738 C CA . SER A 1 92 ? 5.951 4.291 -0.834 1.00 93.81 92 SER A CA 1
ATOM 739 C C . SER A 1 92 ? 7.110 4.924 -0.100 1.00 93.81 92 SER A C 1
ATOM 741 O O . SER A 1 92 ? 7.123 6.132 0.145 1.00 93.81 92 SER A O 1
ATOM 743 N N . ARG A 1 93 ? 8.118 4.093 0.166 1.00 93.12 93 ARG A N 1
ATOM 744 C CA . ARG A 1 93 ? 9.397 4.524 0.727 1.00 93.12 93 ARG A CA 1
ATOM 745 C C . ARG A 1 93 ? 10.143 5.461 -0.226 1.00 93.12 93 ARG A C 1
ATOM 747 O O . ARG A 1 93 ? 10.822 6.383 0.216 1.00 93.12 93 ARG A O 1
ATOM 754 N N . ILE A 1 94 ? 9.993 5.260 -1.538 1.00 92.25 94 ILE A N 1
ATOM 755 C CA . ILE A 1 94 ? 10.653 6.074 -2.572 1.00 92.25 94 ILE A CA 1
ATOM 756 C C . ILE A 1 94 ? 9.987 7.450 -2.709 1.00 92.25 94 ILE A C 1
ATOM 758 O O . ILE A 1 94 ? 10.671 8.469 -2.800 1.00 92.25 94 ILE A O 1
ATOM 762 N N . ASN A 1 95 ? 8.653 7.497 -2.765 1.00 91.00 95 ASN A N 1
ATOM 763 C CA . ASN A 1 95 ? 7.908 8.750 -2.892 1.00 91.00 95 ASN A CA 1
ATOM 764 C C . ASN A 1 95 ? 6.563 8.677 -2.143 1.00 91.00 95 ASN A C 1
ATOM 766 O O . ASN A 1 95 ? 5.615 8.098 -2.685 1.00 91.00 95 ASN A O 1
ATOM 770 N N . PRO A 1 96 ? 6.426 9.358 -0.987 1.00 90.38 96 PRO A N 1
ATOM 771 C CA . PRO A 1 96 ? 5.234 9.289 -0.130 1.00 90.38 96 PRO A CA 1
ATOM 772 C C . PRO A 1 96 ? 3.912 9.700 -0.800 1.00 90.38 96 PRO A C 1
ATOM 774 O O . PRO A 1 96 ? 2.828 9.383 -0.312 1.00 90.38 96 PRO A O 1
ATOM 777 N N . LYS A 1 97 ? 3.964 10.398 -1.947 1.00 91.00 97 LYS A N 1
ATOM 778 C CA . LYS A 1 97 ? 2.761 10.754 -2.721 1.00 91.00 97 LYS A CA 1
ATOM 779 C C . LYS A 1 97 ? 2.072 9.540 -3.349 1.00 91.00 97 LYS A C 1
ATOM 781 O O . LYS A 1 97 ? 0.887 9.634 -3.664 1.00 91.00 97 LYS A O 1
ATOM 786 N N . TYR A 1 98 ? 2.795 8.442 -3.579 1.00 93.00 98 TYR A N 1
ATOM 787 C CA . TYR A 1 98 ? 2.217 7.196 -4.076 1.00 93.00 98 TYR A CA 1
ATOM 788 C C . TYR A 1 98 ? 1.935 6.255 -2.913 1.00 93.00 98 TYR A C 1
ATOM 790 O O . TYR A 1 98 ? 2.809 5.978 -2.092 1.00 93.00 98 TYR A O 1
ATOM 798 N N . LYS A 1 99 ? 0.703 5.756 -2.869 1.00 96.19 99 LYS A N 1
ATOM 799 C CA . LYS A 1 99 ? 0.204 4.925 -1.778 1.00 96.19 99 LYS A CA 1
ATOM 800 C C . LYS A 1 99 ? -0.424 3.650 -2.330 1.00 96.19 99 LYS A C 1
ATOM 802 O O . LYS A 1 99 ? -0.879 3.610 -3.474 1.00 96.19 99 LYS A O 1
ATOM 807 N N . TRP A 1 100 ? -0.496 2.620 -1.505 1.00 97.44 100 TRP A N 1
ATOM 808 C CA . TRP A 1 100 ? -1.256 1.401 -1.748 1.00 97.44 100 TRP A CA 1
ATOM 809 C C . TRP A 1 100 ? -2.340 1.263 -0.690 1.00 97.44 100 TRP A C 1
ATOM 811 O O . TRP A 1 100 ? -2.116 1.578 0.480 1.00 97.44 100 TRP A O 1
ATOM 821 N N . LEU A 1 101 ? -3.514 0.799 -1.110 1.00 97.81 101 LEU A N 1
ATOM 822 C CA . LEU A 1 101 ? -4.534 0.326 -0.179 1.00 97.81 101 LEU A CA 1
ATOM 823 C C . LEU A 1 101 ? -4.385 -1.177 -0.020 1.00 97.81 101 LEU A C 1
ATOM 825 O O . LEU A 1 101 ? -4.333 -1.901 -1.016 1.00 97.81 101 LEU A O 1
ATOM 829 N N . GLU A 1 102 ? -4.333 -1.625 1.224 1.00 97.69 102 GLU A N 1
ATOM 830 C CA . GLU A 1 102 ? -4.215 -3.033 1.586 1.00 97.69 102 GLU A CA 1
ATOM 831 C C . GLU A 1 102 ? -5.363 -3.414 2.512 1.00 97.69 102 GLU A C 1
ATOM 833 O O . GLU A 1 102 ? -5.870 -2.575 3.255 1.00 97.69 102 GLU A O 1
ATOM 838 N N . VAL A 1 103 ? -5.804 -4.668 2.446 1.00 98.19 103 VAL A N 1
ATOM 839 C CA . VAL A 1 103 ? -6.837 -5.201 3.338 1.00 98.19 103 VAL A CA 1
ATOM 840 C C . VAL A 1 103 ? -6.285 -6.419 4.063 1.00 98.19 103 VAL A C 1
ATOM 842 O O . VAL A 1 103 ? -5.933 -7.420 3.438 1.00 98.19 103 VAL A O 1
ATOM 845 N N . GLU A 1 104 ? -6.229 -6.333 5.389 1.00 97.31 104 GLU A N 1
ATOM 846 C CA . GLU A 1 104 ? -5.777 -7.414 6.260 1.00 97.31 104 GLU A CA 1
ATOM 847 C C . GLU A 1 104 ? -6.960 -8.328 6.625 1.00 97.31 104 GLU A C 1
ATOM 849 O O . GLU A 1 104 ? -7.874 -7.861 7.314 1.00 97.31 104 GLU A O 1
ATOM 854 N N . PRO A 1 105 ? -6.988 -9.607 6.198 1.00 97.25 105 PRO A N 1
ATOM 855 C CA . PRO A 1 105 ? -8.158 -10.470 6.390 1.00 97.25 105 PRO A CA 1
ATOM 856 C C . PRO A 1 105 ? -8.455 -10.786 7.860 1.00 97.25 105 PRO A C 1
ATOM 858 O O . PRO A 1 105 ? -9.615 -10.900 8.258 1.00 97.25 105 PRO A O 1
ATOM 861 N N . ASP A 1 106 ? -7.412 -10.907 8.684 1.00 96.62 106 ASP A N 1
ATOM 862 C CA . ASP A 1 106 ? -7.558 -11.219 10.104 1.00 96.62 106 ASP A CA 1
ATOM 863 C C . ASP A 1 106 ? -7.884 -9.960 10.922 1.00 96.62 106 ASP A C 1
ATOM 865 O O . ASP A 1 106 ? -7.014 -9.255 11.446 1.00 96.62 106 ASP A O 1
ATOM 869 N N . ILE A 1 107 ? -9.186 -9.690 11.039 1.00 96.62 107 ILE A N 1
ATOM 870 C CA . ILE A 1 107 ? -9.724 -8.560 11.803 1.00 96.62 107 ILE A CA 1
ATOM 871 C C . ILE A 1 107 ? -9.354 -8.669 13.288 1.00 96.62 107 ILE A C 1
ATOM 873 O O . ILE A 1 107 ? -9.057 -7.655 13.922 1.00 96.62 107 ILE A O 1
ATOM 877 N N . GLN A 1 108 ? -9.363 -9.878 13.858 1.00 96.44 108 GLN A N 1
ATOM 878 C CA . GLN A 1 108 ? -9.124 -10.075 15.288 1.00 96.44 108 GLN A CA 1
ATOM 879 C C . GLN A 1 108 ? -7.669 -9.811 15.655 1.00 96.44 108 GLN A C 1
ATOM 881 O O . GLN A 1 108 ? -7.421 -9.176 16.682 1.00 96.44 108 GLN A O 1
ATOM 886 N N . LYS A 1 109 ? -6.719 -10.200 14.798 1.00 96.88 109 LYS A N 1
ATOM 887 C CA . LYS A 1 109 ? -5.313 -9.807 14.944 1.00 96.88 109 LYS A CA 1
ATOM 888 C C . LYS A 1 109 ? -5.179 -8.292 15.053 1.00 96.88 109 LYS A C 1
ATOM 890 O O . LYS A 1 109 ? -4.628 -7.790 16.029 1.00 96.88 109 LYS A O 1
ATOM 895 N N . VAL A 1 110 ? -5.733 -7.548 14.094 1.00 95.44 110 VAL A N 1
ATOM 896 C CA . VAL A 1 110 ? -5.627 -6.081 14.086 1.00 95.44 110 VAL A CA 1
ATOM 897 C C . VAL A 1 110 ? -6.316 -5.463 15.304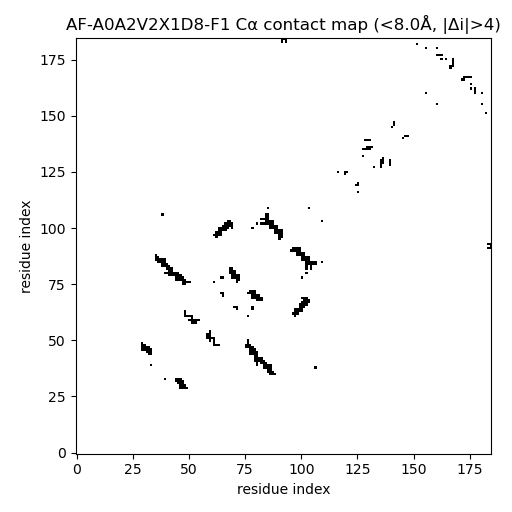 1.00 95.44 110 VAL A C 1
ATOM 899 O O . VAL A 1 110 ? -5.740 -4.590 15.960 1.00 95.44 110 VAL A O 1
ATOM 902 N N . TYR A 1 111 ? -7.518 -5.938 15.638 1.00 96.25 111 TYR A N 1
ATOM 903 C CA . TYR A 1 111 ? -8.302 -5.436 16.762 1.00 96.25 111 TYR A CA 1
ATOM 904 C C . TYR A 1 111 ? -7.580 -5.641 18.097 1.00 96.25 111 TYR A C 1
ATOM 906 O O . TYR A 1 111 ? -7.338 -4.671 18.815 1.00 96.25 111 TYR A O 1
ATOM 914 N N . ARG A 1 112 ? -7.172 -6.876 18.413 1.00 96.38 112 ARG A N 1
ATOM 915 C CA . ARG A 1 112 ? -6.510 -7.207 19.685 1.00 96.38 112 ARG A CA 1
ATOM 916 C C . ARG A 1 112 ? -5.175 -6.482 19.823 1.00 96.38 112 ARG A C 1
ATOM 918 O O . ARG A 1 112 ? -4.925 -5.881 20.866 1.00 96.38 112 ARG A O 1
ATOM 925 N N . SER A 1 113 ? -4.360 -6.442 18.763 1.00 95.44 113 SER A N 1
ATOM 926 C CA . SER A 1 113 ? -3.107 -5.677 18.769 1.00 95.44 113 SER A CA 1
ATOM 927 C C . SER A 1 113 ? -3.344 -4.181 18.992 1.00 95.44 113 SER A C 1
ATOM 929 O O . SER A 1 113 ? -2.588 -3.541 19.721 1.00 95.44 113 SER A O 1
ATOM 931 N N . SER A 1 114 ? -4.393 -3.605 18.394 1.00 94.12 114 SER A N 1
ATOM 932 C CA . SER A 1 114 ? -4.736 -2.195 18.604 1.00 94.12 114 SER A CA 1
ATOM 933 C C . SER A 1 114 ? -5.226 -1.924 20.028 1.00 94.12 114 SER A C 1
ATOM 935 O O . SER A 1 114 ? -4.831 -0.917 20.612 1.00 94.12 114 SER A O 1
ATOM 937 N N . GLN A 1 115 ? -6.079 -2.785 20.588 1.00 96.31 115 GLN A N 1
ATOM 938 C CA . GLN A 1 115 ? -6.601 -2.618 21.948 1.00 96.31 115 GLN A CA 1
ATOM 939 C C . GLN A 1 115 ? -5.493 -2.751 22.991 1.00 96.31 115 GLN A C 1
ATOM 941 O O . GLN A 1 115 ? -5.352 -1.885 23.850 1.00 96.31 115 GLN A O 1
ATOM 946 N N . MET A 1 116 ? -4.643 -3.773 22.862 1.00 96.88 116 MET A N 1
ATOM 947 C CA . MET A 1 116 ? -3.497 -3.963 23.751 1.00 96.88 116 MET A CA 1
ATOM 948 C C . MET A 1 116 ? -2.541 -2.769 23.691 1.00 96.88 116 MET A C 1
ATOM 950 O O . MET A 1 116 ? -2.133 -2.257 24.729 1.00 96.88 116 MET A O 1
ATOM 954 N N . ARG A 1 117 ? -2.231 -2.264 22.488 1.00 94.94 117 ARG A N 1
ATOM 955 C CA . ARG A 1 117 ? -1.371 -1.082 22.338 1.00 94.94 117 ARG A CA 1
ATOM 956 C C . ARG A 1 117 ? -1.968 0.155 23.009 1.00 94.94 117 ARG A C 1
ATOM 958 O O . ARG A 1 117 ? -1.236 0.876 23.674 1.00 94.94 117 ARG A O 1
ATOM 965 N N . ARG A 1 118 ? -3.277 0.395 22.875 1.00 95.69 118 ARG A N 1
ATOM 966 C CA . ARG A 1 118 ? -3.959 1.507 23.565 1.00 95.69 118 ARG A CA 1
ATOM 967 C C . ARG A 1 118 ? -3.913 1.345 25.084 1.00 95.69 118 ARG A C 1
ATOM 969 O O . ARG A 1 118 ? -3.610 2.308 25.780 1.00 95.69 118 ARG A O 1
ATOM 976 N N . ALA A 1 119 ? -4.153 0.135 25.586 1.00 97.25 119 ALA A N 1
ATOM 977 C CA . ALA A 1 119 ? -4.094 -0.160 27.015 1.00 97.25 119 ALA A CA 1
ATOM 978 C C . ALA A 1 119 ? -2.685 0.051 27.595 1.00 97.25 119 ALA A C 1
ATOM 980 O O . ALA A 1 119 ? -2.541 0.637 28.664 1.00 97.25 119 ALA A O 1
ATOM 981 N N . LEU A 1 120 ? -1.639 -0.374 26.880 1.00 96.44 120 LEU A N 1
ATOM 982 C CA . LEU A 1 120 ? -0.252 -0.124 27.277 1.00 96.44 120 LEU A CA 1
ATOM 983 C C . LEU A 1 120 ? 0.106 1.367 27.197 1.00 96.44 120 LEU A C 1
ATOM 985 O O . LEU A 1 120 ? 0.827 1.860 28.060 1.00 96.44 120 LEU A O 1
ATOM 989 N N . ALA A 1 121 ? -0.409 2.092 26.197 1.00 95.69 121 ALA A N 1
ATOM 990 C CA . ALA A 1 121 ? -0.147 3.522 26.039 1.00 95.69 121 ALA A CA 1
ATOM 991 C C . ALA A 1 121 ? -0.746 4.324 27.198 1.00 95.69 121 ALA A C 1
ATOM 993 O O . ALA A 1 121 ? -0.077 5.189 27.753 1.00 95.69 121 ALA A O 1
ATOM 994 N N . ALA A 1 122 ? -1.960 3.966 27.631 1.00 96.62 122 ALA A N 1
ATOM 995 C CA . ALA A 1 122 ? -2.600 4.552 28.809 1.00 96.62 122 ALA A CA 1
ATOM 996 C C . ALA A 1 122 ? -1.804 4.321 30.109 1.00 96.62 122 ALA A C 1
ATOM 998 O O . ALA A 1 122 ? -1.942 5.085 31.056 1.00 96.62 122 ALA A O 1
ATOM 999 N N . ARG A 1 123 ? -0.954 3.286 30.150 1.00 96.69 123 ARG A N 1
ATOM 1000 C CA . ARG A 1 123 ? -0.064 2.970 31.279 1.00 96.69 123 ARG A CA 1
ATOM 1001 C C . ARG A 1 123 ? 1.353 3.532 31.117 1.00 96.69 123 ARG A C 1
ATOM 1003 O O . ARG A 1 123 ? 2.198 3.258 31.960 1.00 96.69 123 ARG A O 1
ATOM 1010 N N . GLY A 1 124 ? 1.649 4.241 30.024 1.00 95.69 124 GLY A N 1
ATOM 1011 C CA . GLY A 1 124 ? 3.004 4.717 29.719 1.00 95.69 124 GLY A CA 1
ATOM 1012 C C . GLY A 1 124 ? 4.007 3.606 29.372 1.00 95.69 124 GLY A C 1
ATOM 1013 O O . GLY A 1 124 ? 5.207 3.842 29.387 1.00 95.69 124 GLY A O 1
ATOM 1014 N N . MET A 1 125 ? 3.536 2.396 29.048 1.00 96.25 125 MET A N 1
ATOM 1015 C CA . MET A 1 125 ? 4.374 1.206 28.815 1.00 96.25 125 MET A CA 1
ATOM 1016 C C . MET A 1 125 ? 4.621 0.912 27.324 1.00 96.25 125 MET A C 1
ATOM 1018 O O . MET A 1 125 ?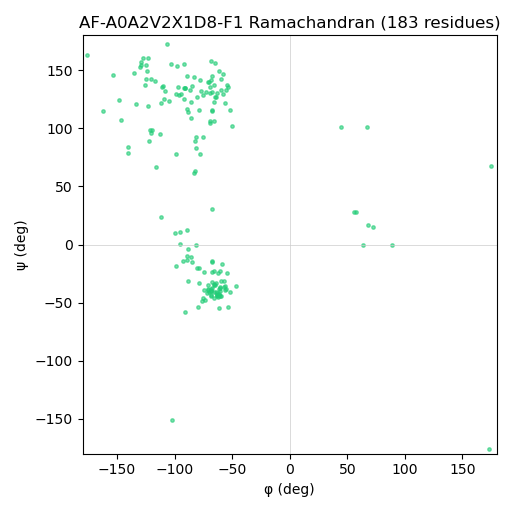 5.106 -0.160 26.968 1.00 96.25 125 MET A O 1
ATOM 1022 N N . THR A 1 126 ? 4.252 1.821 26.418 1.00 94.50 126 THR A N 1
ATOM 1023 C CA . THR A 1 126 ? 4.471 1.643 24.971 1.00 94.50 126 THR A CA 1
ATOM 1024 C C . THR A 1 126 ? 5.723 2.342 24.483 1.00 94.50 126 THR A C 1
ATOM 1026 O O . THR A 1 126 ? 5.896 3.533 24.729 1.00 94.50 126 THR A O 1
ATOM 1029 N N . SER A 1 127 ? 6.503 1.653 23.650 1.00 93.62 127 SER A N 1
ATOM 1030 C CA . SER A 1 127 ? 7.511 2.301 22.810 1.00 93.62 127 SER A CA 1
ATOM 1031 C C . SER A 1 127 ? 6.873 2.975 21.590 1.00 93.62 127 SER A C 1
ATOM 1033 O O . SER A 1 127 ? 5.945 2.440 20.970 1.00 93.62 127 SER A O 1
ATOM 1035 N N . GLN A 1 128 ? 7.401 4.145 21.225 1.00 92.50 128 GLN A N 1
ATOM 1036 C CA . GLN A 1 128 ? 7.056 4.855 19.988 1.00 92.50 128 GLN A CA 1
ATOM 1037 C C . GLN A 1 128 ? 7.926 4.435 18.794 1.00 92.50 128 GLN A C 1
ATOM 1039 O O . GLN A 1 128 ? 7.657 4.853 17.668 1.00 92.50 128 GLN A O 1
ATOM 1044 N N . MET A 1 129 ? 8.920 3.570 19.021 1.00 92.88 129 MET A N 1
ATOM 1045 C CA . MET A 1 129 ? 9.827 3.036 18.002 1.00 92.88 129 MET A CA 1
ATOM 1046 C C . MET A 1 129 ? 9.181 1.854 17.267 1.00 92.88 129 MET A C 1
ATOM 1048 O O . MET A 1 129 ? 9.602 0.707 17.396 1.00 92.88 129 MET A O 1
ATOM 1052 N N . VAL A 1 130 ? 8.077 2.105 16.564 1.00 91.75 130 VAL A N 1
ATOM 1053 C CA . VAL A 1 130 ? 7.337 1.070 15.828 1.00 91.75 130 VAL A CA 1
ATOM 1054 C C . VAL A 1 130 ? 6.962 1.591 14.451 1.00 91.75 130 VAL A C 1
ATOM 1056 O O . VAL A 1 130 ? 6.611 2.757 14.328 1.00 91.75 130 VAL A O 1
ATOM 1059 N N . GLU A 1 131 ? 6.913 0.707 13.454 1.00 87.19 131 GLU A N 1
ATOM 1060 C CA . GLU A 1 131 ? 6.520 1.003 12.065 1.00 87.19 131 GLU A CA 1
ATOM 1061 C C . GLU A 1 131 ? 5.238 1.844 11.935 1.00 87.19 131 GLU A C 1
ATOM 1063 O O . GLU A 1 131 ? 5.124 2.693 11.057 1.00 87.19 131 GLU A O 1
ATOM 1068 N N . LYS A 1 132 ? 4.268 1.627 12.835 1.00 88.12 132 LYS A N 1
ATOM 1069 C CA . LYS A 1 132 ? 2.992 2.359 12.852 1.00 88.12 132 LYS A CA 1
ATOM 1070 C C . LYS A 1 132 ? 3.126 3.844 13.215 1.00 88.12 132 LYS A C 1
ATOM 1072 O O . LYS A 1 132 ? 2.151 4.570 13.065 1.00 88.12 132 LYS A O 1
ATOM 1077 N N . ASN A 1 133 ? 4.268 4.279 13.745 1.00 93.06 133 ASN A N 1
ATOM 1078 C CA . ASN A 1 133 ? 4.538 5.685 14.015 1.00 93.06 133 ASN A CA 1
ATOM 1079 C C . ASN A 1 133 ? 5.099 6.342 12.747 1.00 93.06 133 ASN A C 1
ATOM 1081 O O . ASN A 1 133 ? 6.243 6.093 12.365 1.00 93.06 133 ASN A O 1
ATOM 1085 N N . GLU A 1 134 ? 4.296 7.199 12.120 1.00 90.69 134 GLU A N 1
ATOM 1086 C CA . GLU A 1 134 ? 4.642 7.887 10.870 1.00 90.69 134 GLU A CA 1
ATOM 1087 C C . GLU A 1 134 ? 5.942 8.693 10.985 1.00 90.69 134 GLU A C 1
ATOM 1089 O O . GLU A 1 134 ? 6.738 8.709 10.050 1.00 90.69 134 GLU A O 1
ATOM 1094 N N . HIS A 1 135 ? 6.202 9.291 12.151 1.00 92.62 135 HIS A N 1
ATOM 1095 C CA . HIS A 1 135 ? 7.401 10.096 12.385 1.00 92.62 135 HIS A CA 1
ATOM 1096 C C . HIS A 1 135 ? 8.677 9.260 12.546 1.00 92.62 135 HIS A C 1
ATOM 1098 O O . HIS A 1 135 ? 9.764 9.766 12.297 1.00 92.62 135 HIS A O 1
ATOM 1104 N N . TYR A 1 136 ? 8.555 7.990 12.945 1.00 95.25 136 TYR A N 1
ATOM 1105 C CA . TYR A 1 136 ? 9.702 7.104 13.179 1.00 95.25 136 TYR A CA 1
ATOM 1106 C C . TYR A 1 136 ? 9.994 6.175 11.995 1.00 95.25 136 TYR A C 1
ATOM 1108 O O . TYR A 1 136 ? 11.091 5.631 11.869 1.00 95.25 136 TYR A O 1
ATOM 1116 N N . ARG A 1 137 ? 9.024 5.986 11.097 1.00 93.12 137 ARG A N 1
ATOM 1117 C CA . ARG A 1 137 ? 9.124 5.012 10.006 1.00 93.12 137 ARG A CA 1
ATOM 1118 C C . ARG A 1 137 ? 10.352 5.225 9.114 1.00 93.12 137 ARG A C 1
ATOM 1120 O O . ARG A 1 137 ? 11.004 4.250 8.761 1.00 93.12 137 ARG A O 1
ATOM 1127 N N . SER A 1 138 ? 10.715 6.471 8.805 1.00 91.88 138 SER A N 1
ATOM 1128 C CA . SER A 1 138 ? 11.901 6.767 7.988 1.00 91.88 138 SER A CA 1
ATOM 1129 C C . SER A 1 138 ? 13.220 6.376 8.657 1.00 91.88 138 SER A C 1
ATOM 1131 O O . SER A 1 138 ? 14.148 5.955 7.969 1.00 91.88 138 SER A O 1
ATOM 1133 N N . GLU A 1 139 ? 13.315 6.514 9.982 1.00 94.12 139 GLU A N 1
ATOM 1134 C CA . GLU A 1 139 ? 14.493 6.082 10.745 1.00 94.12 139 GLU A CA 1
ATOM 1135 C C . GLU A 1 139 ? 14.560 4.559 10.807 1.00 94.12 139 GLU A C 1
ATOM 1137 O O . GLU A 1 139 ? 15.620 3.975 10.594 1.00 94.12 139 GLU A O 1
ATOM 1142 N N . MET A 1 140 ? 13.413 3.911 11.021 1.00 94.88 140 MET A N 1
ATOM 1143 C CA . MET A 1 140 ? 13.309 2.456 11.024 1.00 94.88 140 MET A CA 1
ATOM 1144 C C . MET A 1 140 ? 13.721 1.854 9.670 1.00 94.88 140 MET A C 1
ATOM 1146 O O . MET A 1 140 ? 14.500 0.905 9.637 1.00 94.88 140 MET A O 1
ATOM 1150 N N . ASP A 1 141 ? 13.265 2.433 8.554 1.00 92.81 141 ASP A N 1
ATOM 1151 C CA . ASP A 1 141 ? 13.645 2.004 7.201 1.00 92.81 141 ASP A CA 1
ATOM 1152 C C . ASP A 1 141 ? 15.158 2.132 6.954 1.00 92.81 141 ASP A C 1
ATOM 1154 O O . ASP A 1 141 ? 15.754 1.281 6.290 1.00 92.81 141 ASP A O 1
ATOM 1158 N N . LEU A 1 142 ? 15.786 3.189 7.484 1.00 94.81 142 LEU A N 1
ATOM 1159 C CA . LEU A 1 142 ? 17.231 3.406 7.386 1.00 94.81 142 LEU A CA 1
ATOM 1160 C C . LEU A 1 142 ? 18.015 2.422 8.261 1.00 94.81 142 LEU A C 1
ATOM 1162 O O . LEU A 1 142 ? 19.064 1.945 7.842 1.00 94.81 142 LEU A O 1
ATOM 1166 N N . LEU A 1 143 ? 17.511 2.114 9.456 1.00 94.88 143 LEU A N 1
ATOM 1167 C CA . LEU A 1 143 ? 18.144 1.179 10.382 1.00 94.88 143 LEU A CA 1
ATOM 1168 C C . LEU A 1 143 ? 18.090 -0.260 9.856 1.00 94.88 143 LEU A C 1
ATOM 1170 O O . LEU A 1 143 ? 19.070 -0.991 9.973 1.00 94.88 143 LEU A O 1
ATOM 1174 N N . LEU A 1 144 ? 16.964 -0.657 9.257 1.00 94.75 144 LEU A N 1
ATOM 1175 C CA . LEU A 1 144 ? 16.786 -1.996 8.691 1.00 94.75 144 LEU A CA 1
ATOM 1176 C C . LEU A 1 144 ? 17.542 -2.180 7.374 1.00 94.75 144 LEU A C 1
ATOM 1178 O O . LEU A 1 144 ? 18.099 -3.249 7.131 1.00 94.75 144 LEU A O 1
ATOM 1182 N N . GLU A 1 145 ? 17.564 -1.161 6.514 1.00 94.31 145 GLU A N 1
ATOM 1183 C CA . GLU A 1 145 ? 18.226 -1.254 5.217 1.00 94.31 145 GLU A CA 1
ATOM 1184 C C . GLU A 1 145 ? 18.972 0.043 4.850 1.00 94.31 145 GLU A C 1
ATOM 1186 O O . GLU A 1 145 ? 18.508 0.814 4.007 1.00 94.31 145 GLU A O 1
ATOM 1191 N N . PRO A 1 146 ? 20.176 0.283 5.401 1.00 95.75 146 PRO A N 1
ATOM 1192 C CA . PRO A 1 146 ? 20.889 1.557 5.240 1.00 95.75 146 PRO A CA 1
ATOM 1193 C C . PRO A 1 146 ? 21.151 1.966 3.783 1.00 95.75 146 PRO A C 1
ATOM 1195 O O . PRO A 1 146 ? 21.159 3.148 3.436 1.00 95.75 146 PRO A O 1
ATOM 1198 N N . HIS A 1 147 ? 21.335 0.981 2.900 1.00 95.94 147 HIS A N 1
ATOM 1199 C CA . HIS A 1 147 ? 21.703 1.189 1.499 1.00 95.94 147 HIS A CA 1
ATOM 1200 C C . HIS A 1 147 ? 20.508 1.212 0.535 1.00 95.94 147 HIS A C 1
ATOM 1202 O O . HIS A 1 147 ? 20.713 1.227 -0.684 1.00 95.94 147 HIS A O 1
ATOM 1208 N N . TRP A 1 148 ? 19.264 1.263 1.032 1.00 95.00 148 TRP A N 1
ATOM 1209 C CA . TRP A 1 148 ? 18.070 1.190 0.180 1.00 95.00 148 TRP A CA 1
ATOM 1210 C C . TRP A 1 148 ? 18.060 2.257 -0.925 1.00 95.00 148 TRP A C 1
ATOM 1212 O O . TRP A 1 148 ? 17.718 1.973 -2.072 1.00 95.00 148 TRP A O 1
ATOM 1222 N N . ARG A 1 149 ? 18.524 3.478 -0.621 1.00 93.56 149 ARG A N 1
ATOM 1223 C CA . ARG A 1 149 ? 18.618 4.566 -1.609 1.00 93.56 149 ARG A CA 1
ATOM 1224 C C . ARG A 1 149 ? 19.578 4.228 -2.745 1.00 93.56 149 ARG A C 1
ATOM 1226 O O . ARG A 1 149 ? 19.249 4.444 -3.907 1.00 93.56 149 ARG A O 1
ATOM 1233 N N . GLN A 1 150 ? 20.754 3.694 -2.418 1.00 94.81 150 GLN A N 1
ATOM 1234 C CA . GLN A 1 150 ? 21.761 3.313 -3.413 1.00 94.81 150 GLN A CA 1
ATOM 1235 C C . GLN A 1 150 ? 21.238 2.181 -4.300 1.00 94.81 150 GLN A C 1
ATOM 1237 O O . GLN A 1 150 ? 21.398 2.234 -5.517 1.00 94.81 150 GLN A O 1
ATOM 1242 N N . ARG A 1 151 ? 20.542 1.202 -3.709 1.00 93.69 151 ARG A N 1
ATOM 1243 C CA . ARG A 1 151 ? 19.905 0.101 -4.441 1.00 93.69 151 ARG A CA 1
ATOM 1244 C C . ARG A 1 151 ? 18.834 0.593 -5.415 1.00 93.69 151 ARG A C 1
ATOM 1246 O O . ARG A 1 151 ? 18.815 0.140 -6.553 1.00 93.69 151 ARG A O 1
ATOM 1253 N N . VAL A 1 152 ? 17.991 1.541 -5.001 1.00 92.38 152 VAL A N 1
ATOM 1254 C CA . VAL A 1 152 ? 16.946 2.128 -5.859 1.00 92.38 152 VAL A CA 1
ATOM 1255 C C . VAL A 1 152 ? 17.538 2.984 -6.984 1.00 92.38 152 VAL A C 1
ATOM 1257 O O . VAL A 1 152 ? 17.028 2.959 -8.102 1.00 92.38 152 VAL A O 1
ATOM 1260 N N . MET A 1 153 ? 18.606 3.741 -6.713 1.00 92.69 153 MET A N 1
ATOM 1261 C CA . MET A 1 153 ? 19.247 4.608 -7.714 1.00 92.69 153 MET A CA 1
ATOM 1262 C C . MET A 1 153 ? 20.156 3.850 -8.689 1.00 92.69 153 MET A C 1
ATOM 1264 O O . MET A 1 153 ? 20.458 4.363 -9.767 1.00 92.69 153 MET A O 1
ATOM 1268 N N . ARG A 1 154 ? 20.611 2.642 -8.334 1.00 92.69 154 ARG A N 1
ATOM 1269 C CA . ARG A 1 154 ? 21.473 1.831 -9.195 1.00 92.69 154 ARG A CA 1
ATOM 1270 C C . ARG A 1 154 ? 20.701 1.368 -10.429 1.00 92.69 154 ARG A C 1
ATOM 1272 O O . ARG A 1 154 ? 19.781 0.562 -10.341 1.00 92.69 154 ARG A O 1
ATOM 1279 N N . VAL A 1 155 ? 21.138 1.824 -11.600 1.00 91.06 155 VAL A N 1
ATOM 1280 C CA . VAL A 1 155 ? 20.591 1.382 -12.887 1.00 91.06 155 VAL A CA 1
ATOM 1281 C C . VAL A 1 155 ? 21.373 0.152 -13.366 1.00 91.06 155 VAL A C 1
ATOM 1283 O O . VAL A 1 155 ? 22.577 0.271 -13.611 1.00 91.06 155 VAL A O 1
ATOM 1286 N N . PRO A 1 156 ? 20.739 -1.028 -13.497 1.00 90.94 156 PRO A N 1
ATOM 1287 C CA . PRO A 1 156 ? 21.422 -2.225 -13.977 1.00 90.94 156 PRO A CA 1
ATOM 1288 C C . PRO A 1 156 ? 21.821 -2.075 -15.448 1.00 90.94 156 PRO A C 1
ATOM 1290 O O . PRO A 1 156 ? 21.092 -1.486 -16.256 1.00 90.94 156 PRO A O 1
ATOM 1293 N N . LYS A 1 157 ? 22.976 -2.643 -15.809 1.00 92.31 157 LYS A N 1
ATOM 1294 C CA . LYS A 1 157 ? 23.428 -2.691 -17.208 1.00 92.31 157 LYS A CA 1
ATOM 1295 C C . LYS A 1 157 ? 22.531 -3.628 -18.021 1.00 92.31 157 LYS A C 1
ATOM 1297 O O . LYS A 1 157 ? 21.897 -4.534 -17.481 1.00 92.31 157 LYS A O 1
ATOM 1302 N N . ALA A 1 158 ? 22.502 -3.444 -19.342 1.00 90.19 158 ALA A N 1
ATOM 1303 C CA . ALA A 1 158 ? 21.680 -4.271 -20.230 1.00 90.19 158 ALA A CA 1
ATOM 1304 C C . ALA A 1 158 ? 22.002 -5.773 -20.113 1.00 90.19 158 ALA A C 1
ATOM 1306 O O . ALA A 1 158 ? 21.080 -6.580 -20.134 1.00 90.19 158 ALA A O 1
ATOM 1307 N N . THR A 1 159 ? 23.274 -6.126 -19.915 1.00 88.69 159 THR A N 1
ATOM 1308 C CA . THR A 1 159 ? 23.750 -7.508 -19.741 1.00 88.69 159 THR A CA 1
ATOM 1309 C C . THR A 1 159 ? 23.275 -8.160 -18.442 1.00 88.69 159 THR A C 1
ATOM 1311 O O . THR A 1 159 ? 23.046 -9.362 -18.403 1.00 88.69 159 THR A O 1
ATOM 1314 N N . GLU A 1 160 ? 23.098 -7.378 -17.374 1.00 87.38 160 GLU A N 1
ATOM 1315 C CA . GLU A 1 160 ? 22.573 -7.870 -16.093 1.00 87.38 160 GLU A CA 1
ATOM 1316 C C . GLU A 1 160 ? 21.046 -8.015 -16.138 1.00 87.38 160 GLU A C 1
ATOM 1318 O O . GLU A 1 160 ? 20.485 -8.917 -15.515 1.00 87.38 160 GLU A O 1
ATOM 1323 N N . ARG A 1 161 ? 20.373 -7.130 -16.889 1.00 88.69 161 ARG A N 1
ATOM 1324 C CA . ARG A 1 161 ? 18.914 -7.133 -17.055 1.00 88.69 161 ARG A CA 1
ATOM 1325 C C . ARG A 1 161 ? 18.436 -8.232 -18.002 1.00 88.69 161 ARG A C 1
ATOM 1327 O O . ARG A 1 161 ? 17.490 -8.946 -17.688 1.00 88.69 161 ARG A O 1
ATOM 1334 N N . PHE A 1 162 ? 19.058 -8.342 -19.169 1.00 92.94 162 PHE A N 1
ATOM 1335 C CA . PHE A 1 162 ? 18.765 -9.376 -20.156 1.00 92.94 162 PHE A CA 1
ATOM 1336 C C . PHE A 1 162 ? 19.796 -10.487 -20.017 1.00 92.94 162 PHE A C 1
ATOM 1338 O O . PHE A 1 162 ? 20.763 -10.558 -20.774 1.00 92.94 162 PHE A O 1
ATOM 1345 N N . LYS A 1 163 ? 19.599 -11.326 -19.000 1.00 91.88 163 LYS A N 1
ATOM 1346 C CA . LYS A 1 163 ? 20.420 -12.521 -18.804 1.00 91.88 163 LYS A CA 1
ATOM 1347 C C . LYS A 1 163 ? 20.277 -13.454 -20.005 1.00 91.88 163 LYS A C 1
ATOM 1349 O O . LYS A 1 163 ? 19.213 -13.509 -20.621 1.00 91.88 163 LYS A O 1
ATOM 1354 N N . ASP A 1 164 ? 21.341 -14.195 -20.303 1.00 92.31 164 ASP A N 1
ATOM 1355 C CA . ASP A 1 164 ? 21.326 -15.208 -21.358 1.00 92.31 164 ASP A CA 1
ATOM 1356 C C . ASP A 1 164 ? 20.200 -16.232 -21.085 1.00 92.31 164 ASP A C 1
ATOM 1358 O O . ASP A 1 164 ? 20.213 -16.870 -20.023 1.00 92.31 164 ASP A O 1
ATOM 1362 N N . PRO A 1 165 ? 19.235 -16.414 -22.011 1.00 95.19 165 PRO A N 1
ATOM 1363 C CA . PRO A 1 165 ? 18.179 -17.415 -21.883 1.00 95.19 165 PRO A CA 1
ATOM 1364 C C . PRO A 1 165 ? 18.701 -18.838 -21.654 1.00 95.19 165 PRO A C 1
ATOM 1366 O O . PRO A 1 165 ? 18.011 -19.644 -21.031 1.00 95.19 165 PRO A O 1
ATOM 1369 N N . ASN A 1 166 ? 19.930 -19.150 -22.076 1.00 95.25 166 ASN A N 1
ATOM 1370 C CA . ASN A 1 166 ? 20.548 -20.449 -21.808 1.00 95.25 166 ASN A CA 1
ATOM 1371 C C . ASN A 1 166 ? 20.671 -20.746 -20.308 1.00 95.25 166 ASN A C 1
ATOM 1373 O O . ASN A 1 166 ? 20.578 -21.904 -19.908 1.00 95.25 166 ASN A O 1
ATOM 1377 N N . LEU A 1 167 ? 20.846 -19.722 -19.464 1.00 94.44 167 LEU A N 1
ATOM 1378 C CA . LEU A 1 167 ? 20.879 -19.893 -18.008 1.00 94.44 167 LEU A CA 1
ATOM 1379 C C . LEU A 1 167 ? 19.529 -20.381 -17.473 1.00 94.44 167 LEU A C 1
ATOM 1381 O O . LEU A 1 167 ? 19.495 -21.169 -16.532 1.00 94.44 167 LEU A O 1
ATOM 1385 N N . PHE A 1 168 ? 18.428 -19.933 -18.077 1.00 95.31 168 PHE A N 1
ATOM 1386 C CA . PHE A 1 168 ? 17.083 -20.375 -17.719 1.00 95.31 168 PHE A CA 1
ATOM 1387 C C . PHE A 1 168 ? 16.822 -21.798 -18.222 1.00 95.31 168 PHE A C 1
ATOM 1389 O O . PHE A 1 168 ? 16.424 -22.661 -17.448 1.00 95.31 168 PHE A O 1
ATOM 1396 N N . VAL A 1 169 ? 17.144 -22.079 -19.490 1.00 96.00 169 VAL A N 1
ATOM 1397 C CA . VAL A 1 169 ? 16.958 -23.412 -20.097 1.00 96.00 169 VAL A CA 1
ATOM 1398 C C . VAL A 1 169 ? 17.759 -24.494 -19.364 1.00 96.00 169 VAL A C 1
ATOM 1400 O O . VAL A 1 169 ? 17.283 -25.612 -19.201 1.00 96.00 169 VAL A O 1
ATOM 1403 N N . ARG A 1 170 ? 18.964 -24.165 -18.884 1.00 95.12 170 ARG A N 1
ATOM 1404 C CA . ARG A 1 170 ? 19.817 -25.079 -18.104 1.00 95.12 170 ARG A CA 1
ATOM 1405 C C . ARG A 1 170 ? 19.438 -25.170 -16.620 1.00 95.12 170 ARG A C 1
ATOM 1407 O O . ARG A 1 170 ? 20.110 -25.882 -15.883 1.00 95.12 170 ARG A O 1
ATOM 1414 N N . GLY A 1 171 ? 18.422 -24.435 -16.166 1.00 93.88 171 GLY A N 1
ATOM 1415 C CA . GLY A 1 171 ? 17.985 -24.428 -14.767 1.00 93.88 171 GLY A CA 1
ATOM 1416 C C . GLY A 1 171 ? 18.931 -23.711 -13.795 1.00 93.88 171 GLY A C 1
ATOM 1417 O O . GLY A 1 171 ? 18.801 -23.884 -12.588 1.00 93.88 171 GLY A O 1
ATOM 1418 N N . VAL A 1 172 ? 19.874 -22.899 -14.287 1.00 95.31 172 VAL A N 1
ATOM 1419 C CA . VAL A 1 172 ? 20.760 -22.072 -13.441 1.00 95.31 172 VAL A CA 1
ATOM 1420 C C . VAL A 1 172 ? 19.976 -20.923 -12.800 1.00 95.31 172 VAL A C 1
ATOM 1422 O O . VAL A 1 172 ? 20.245 -20.536 -11.665 1.00 95.31 172 VAL A O 1
ATOM 1425 N N . ILE A 1 173 ? 18.997 -20.376 -13.525 1.00 94.00 173 ILE A N 1
ATOM 1426 C CA . ILE A 1 173 ? 18.015 -19.419 -13.005 1.00 94.00 173 ILE A CA 1
ATOM 1427 C C . ILE A 1 173 ? 16.609 -19.994 -13.168 1.00 94.00 173 ILE A C 1
ATOM 1429 O O . ILE A 1 173 ? 16.307 -20.624 -14.178 1.00 94.00 173 ILE A O 1
ATOM 1433 N N . THR A 1 174 ? 15.744 -19.757 -12.184 1.00 94.19 174 THR A N 1
ATOM 1434 C CA . THR A 1 174 ? 14.369 -20.283 -12.165 1.00 94.19 174 THR A CA 1
ATOM 1435 C C . THR A 1 174 ? 13.378 -19.416 -12.931 1.00 94.19 174 THR A C 1
ATOM 1437 O O . THR A 1 174 ? 12.267 -19.857 -13.194 1.00 94.19 174 THR A O 1
ATOM 1440 N N . GLU A 1 175 ? 13.750 -18.178 -13.262 1.00 93.69 175 GLU A N 1
ATOM 1441 C CA . GLU A 1 175 ? 12.862 -17.220 -13.912 1.00 93.69 175 GLU A CA 1
ATOM 1442 C C . GLU A 1 175 ? 13.655 -16.202 -14.743 1.00 93.69 175 GLU A C 1
ATOM 1444 O O . GLU A 1 175 ? 14.765 -15.804 -14.374 1.00 93.69 175 GLU A O 1
ATOM 1449 N N . LEU A 1 176 ? 13.069 -15.764 -15.860 1.00 93.06 176 LEU A N 1
ATOM 1450 C CA . LEU A 1 176 ? 13.610 -14.722 -16.728 1.00 93.06 176 LEU A CA 1
ATOM 1451 C C . LEU A 1 176 ? 12.609 -13.557 -16.831 1.00 93.06 176 LEU A C 1
ATOM 1453 O O . LEU A 1 176 ? 11.697 -13.581 -17.654 1.00 93.06 176 LEU A O 1
ATOM 1457 N N . THR A 1 177 ? 12.799 -12.518 -16.012 1.00 91.69 177 THR A N 1
ATOM 1458 C CA . THR A 1 177 ? 11.899 -11.348 -15.893 1.00 91.69 177 THR A CA 1
ATOM 1459 C C . THR A 1 177 ? 12.565 -10.034 -16.330 1.00 91.69 177 THR A C 1
ATOM 1461 O O . THR A 1 177 ? 12.765 -9.113 -15.537 1.00 91.69 177 THR A O 1
ATOM 1464 N N . PRO A 1 178 ? 12.891 -9.858 -17.624 1.00 90.56 178 PRO A N 1
ATOM 1465 C CA . PRO A 1 178 ? 13.611 -8.669 -18.097 1.00 90.56 178 PRO A CA 1
ATOM 1466 C C . PRO A 1 178 ? 12.800 -7.362 -17.993 1.00 90.56 178 PRO A C 1
ATOM 1468 O O . PRO A 1 178 ? 13.359 -6.267 -18.118 1.00 90.56 178 PRO A O 1
ATOM 1471 N N . MET A 1 179 ? 11.481 -7.465 -17.797 1.00 90.56 179 MET A N 1
ATOM 1472 C CA . MET A 1 179 ? 10.562 -6.327 -17.698 1.00 90.56 179 MET A CA 1
ATOM 1473 C C . MET A 1 179 ? 10.560 -5.678 -16.306 1.00 90.56 179 MET A C 1
ATOM 1475 O O . MET A 1 179 ? 10.227 -4.491 -16.197 1.00 90.56 179 MET A O 1
ATOM 1479 N N . ASP A 1 180 ? 11.016 -6.395 -15.275 1.00 88.12 180 ASP A N 1
ATOM 1480 C CA . ASP A 1 180 ? 11.047 -5.944 -13.879 1.00 88.12 180 ASP A CA 1
ATOM 1481 C C . ASP A 1 180 ? 12.286 -5.093 -13.593 1.00 88.12 180 ASP A C 1
ATOM 1483 O O . ASP A 1 180 ? 13.154 -5.397 -12.781 1.00 88.12 180 ASP A O 1
ATOM 1487 N N . ARG A 1 181 ? 12.378 -3.973 -14.309 1.00 85.25 181 ARG A N 1
ATOM 1488 C CA . ARG A 1 181 ? 13.485 -3.013 -14.186 1.00 85.25 181 ARG A CA 1
ATOM 1489 C C . ARG A 1 181 ? 13.255 -1.921 -13.142 1.00 85.25 181 ARG A C 1
ATOM 1491 O O . ARG A 1 181 ? 14.142 -1.102 -12.923 1.00 85.25 181 ARG A O 1
ATOM 1498 N N . TYR A 1 182 ? 12.041 -1.821 -12.607 1.00 86.06 182 TYR A N 1
ATOM 1499 C CA . TYR A 1 182 ? 11.628 -0.743 -11.714 1.00 86.06 182 TYR A CA 1
ATOM 1500 C C . TYR A 1 182 ? 11.469 -1.265 -10.292 1.00 86.06 182 TYR A C 1
ATOM 1502 O O . TYR A 1 182 ? 10.791 -2.262 -10.072 1.00 86.06 182 TYR A O 1
ATOM 1510 N N . CYS A 1 183 ? 12.044 -0.545 -9.331 1.00 85.81 183 CYS A N 1
ATOM 1511 C CA . CYS A 1 183 ? 11.833 -0.808 -7.916 1.00 85.81 183 CYS A CA 1
ATOM 1512 C C . CYS A 1 183 ? 10.563 -0.082 -7.443 1.00 85.81 183 CYS A C 1
ATOM 1514 O O . CYS A 1 183 ? 10.453 1.138 -7.593 1.00 85.81 183 CYS A O 1
ATOM 1516 N N . TYR A 1 184 ? 9.600 -0.827 -6.898 1.00 86.62 184 TYR A N 1
ATOM 1517 C CA . TYR A 1 184 ? 8.388 -0.281 -6.288 1.00 86.62 184 TYR A CA 1
ATOM 1518 C C . TYR A 1 184 ? 8.342 -0.692 -4.817 1.00 86.62 184 TYR A C 1
ATOM 1520 O O . TYR A 1 184 ? 7.933 -1.805 -4.495 1.00 86.62 184 TYR A O 1
ATOM 1528 N N . GLU A 1 185 ? 8.756 0.224 -3.943 1.00 84.31 185 GLU A N 1
ATOM 1529 C CA . GLU A 1 185 ? 8.821 0.042 -2.486 1.00 84.31 185 GLU A CA 1
ATOM 1530 C C . GLU A 1 185 ? 8.181 1.216 -1.746 1.00 84.31 185 GLU A C 1
ATOM 1532 O O . GLU A 1 185 ? 8.319 2.379 -2.205 1.00 84.31 185 GLU A O 1
#

Mean predicted aligned error: 9.53 Å

Foldseek 3Di:
DDDDDPDPDDDDDPDPPPPPPPDDDPDDDWAAPDDAFDWDAFFDWGTFWDQFDDDDPVRRDTQEDEDAQWDADPPRRIIGGHETAHWHWAAWPVDRSHIYIHGDRPRVVSVVVVVVQVVCVVVVNDDCCDCPNPVNVNVVCCVVPVCVVVVQPDQDDPCVLQDDCVCCVVVVDVDRDSPPRHDTD

Solvent-accessible surface area (backbone atoms only — not comparable to full-atom values): 11476 Å² total; per-residue (Å²): 142,81,90,79,78,84,82,88,77,82,81,98,79,88,77,84,76,75,90,76,76,79,74,75,78,85,77,76,88,64,52,66,74,54,64,83,69,38,77,43,52,53,71,36,62,41,34,44,46,73,88,44,81,56,92,47,74,74,58,36,49,60,53,66,39,63,35,55,51,33,44,63,40,87,86,64,47,30,32,24,29,65,46,48,15,27,32,42,79,46,63,23,80,82,46,69,80,37,31,26,38,29,38,43,61,60,48,63,61,55,49,52,56,49,51,51,50,52,58,32,46,78,68,71,71,54,81,71,90,40,76,89,31,78,89,39,31,67,57,52,51,40,72,77,40,73,57,52,65,58,62,68,69,56,77,77,53,69,68,72,48,56,57,66,64,64,40,44,77,71,62,77,35,95,74,88,65,63,82,74,76,71,87,86,79

Radius of gyration: 28.52 Å; Cα contacts (8 Å, |Δi|>4): 221; chains: 1; bounding box: 45×111×58 Å

Nearest PDB structures (foldseek):
  6hix-assembly1_A0  TM=9.968E-01  e=3.383E-25  Trypanosoma brucei brucei
  7ane-assembly1_P  TM=9.443E-01  e=6.252E-24  Leishmania major
  5mrc-assembly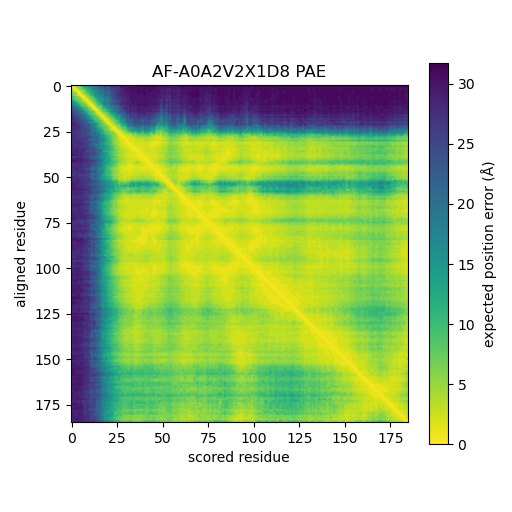1_R  TM=3.909E-01  e=1.930E-05  Saccharomyces cerevisiae
  5okz-assembly1_k  TM=6.560E-01  e=4.803E-02  Saccharomyces cerevisiae S288C
  5vzj-assembly1_G  TM=6.372E-01  e=1.012E-01  Saccharomyces cerevisiae S288C

Sequence (185 aa):
MLRLLPLRLASKVTAGNAKNQAGHPRRKAKLFHVIPGTPVTPMEKLKEQRRRYGQDRHSRLPEYRPGKNVRLDPNTFTLYATTKGVMTIRESRINPKYKWLEVEPDIQKVYRSSQMRRALAARGMTSQMVEKNEHYRSEMDLLLEPHWRQRVMRVPKATERFKDPNLFVRGVITELTPMDRYCYE

Organism: Trypanosoma cruzi (NCBI:txid5693)

Secondary structure (DSSP, 8-state):
------------------S---PPP------BSS-TTSEE-TT-EEE--PPP--SSTTTTS-SEEE-TTEEE-TTT--EEESSSEEEEEEE-SS-TT-EEEEEES-HHHHHHHHHHHHHHHHTT---S-STT-TTTHHHHHHHH-TTHHHHHH-PPPHHHHS--HHHHHTTSSS---TT--S---

pLDDT: mean 88.3, std 13.06, range [41.22, 98.19]